Protein AF-0000000085149112 (afdb_homodimer)

Nearest PDB structures (foldseek):
  5h4g-assembly1_B  TM=7.688E-01  e=1.798E-03  Pyrococcus horikoshii OT3
  1y82-assembly2_D  TM=7.290E-01  e=7.313E-04  Pyrococcus furiosus
  5h4g-assembly1_A  TM=7.443E-01  e=1.147E-03  Pyrococcus horikoshii OT3
  6h8l-assembly1_A  TM=2.915E-01  e=1.912E-01  Bacillus subtilis subsp. subtilis str. 168
  6h8n-assembly1_A  TM=2.927E-01  e=2.395E-01  Bacillus subtilis subsp. subtilis str. 168

Structure (mmCIF, N/CA/C/O backbone):
data_AF-0000000085149112-model_v1
#
loop_
_entity.id
_entity.type
_entity.pdbx_description
1 polymer 'DUF3368 domain-containing protein'
#
loop_
_atom_site.group_PDB
_atom_site.id
_atom_site.type_symbol
_atom_site.label_atom_id
_atom_site.label_alt_id
_atom_site.label_comp_id
_atom_site.label_asym_id
_atom_site.label_entity_id
_atom_site.label_seq_id
_atom_site.pdbx_PDB_ins_code
_atom_site.Cartn_x
_atom_site.Cartn_y
_atom_site.Cartn_z
_atom_site.occupancy
_atom_site.B_iso_or_equiv
_atom_site.auth_seq_id
_atom_site.auth_comp_id
_atom_site.auth_asym_id
_atom_site.auth_atom_id
_atom_site.pdbx_PDB_model_num
ATOM 1 N N . MET A 1 1 ? 11.648 5.242 -11.43 1 81 1 MET A N 1
ATOM 2 C CA . MET A 1 1 ? 10.719 6.266 -10.953 1 81 1 MET A CA 1
ATOM 3 C C . MET A 1 1 ? 10.281 5.98 -9.523 1 81 1 MET A C 1
ATOM 5 O O . MET A 1 1 ? 10.18 4.824 -9.117 1 81 1 MET A O 1
ATOM 9 N N . GLN A 1 2 ? 10.141 7.137 -8.734 1 91.38 2 GLN A N 1
ATOM 10 C CA . GLN A 1 2 ? 9.852 6.98 -7.312 1 91.38 2 GLN A CA 1
ATOM 11 C C . GLN A 1 2 ? 8.352 6.848 -7.066 1 91.38 2 GLN A C 1
ATOM 13 O O . GLN A 1 2 ? 7.547 7.414 -7.805 1 91.38 2 GLN A O 1
ATOM 18 N N . GLN A 1 3 ? 8.062 6.047 -6.109 1 94.88 3 GLN A N 1
ATOM 19 C CA . GLN A 1 3 ? 6.672 5.891 -5.699 1 94.88 3 GLN A CA 1
ATOM 20 C C . GLN A 1 3 ? 6.113 7.191 -5.129 1 94.88 3 GLN A C 1
ATOM 22 O O . GLN A 1 3 ? 6.727 7.805 -4.25 1 94.88 3 GLN A O 1
ATOM 27 N N . LEU A 1 4 ? 5.004 7.668 -5.707 1 97.56 4 LEU A N 1
ATOM 28 C CA . LEU A 1 4 ? 4.312 8.859 -5.227 1 97.56 4 LEU A CA 1
ATOM 29 C C . LEU A 1 4 ? 3.361 8.508 -4.086 1 97.56 4 LEU A C 1
ATOM 31 O O . LEU A 1 4 ? 2.645 7.512 -4.156 1 97.56 4 LEU A O 1
ATOM 35 N N . LEU A 1 5 ? 3.402 9.312 -3.035 1 98.5 5 LEU A N 1
ATOM 36 C CA . LEU A 1 5 ? 2.494 9.211 -1.898 1 98.5 5 LEU A CA 1
ATOM 37 C C . LEU A 1 5 ? 1.741 10.516 -1.68 1 98.5 5 LEU A C 1
ATOM 39 O O . LEU A 1 5 ? 2.357 11.57 -1.503 1 98.5 5 LEU A O 1
ATOM 43 N N . ILE A 1 6 ? 0.444 10.445 -1.717 1 98.81 6 ILE A N 1
ATOM 44 C CA . ILE A 1 6 ? -0.358 11.617 -1.379 1 98.81 6 ILE A CA 1
ATOM 45 C C . ILE A 1 6 ? -0.602 11.656 0.128 1 98.81 6 ILE A C 1
ATOM 47 O O . ILE A 1 6 ? -1.124 10.703 0.705 1 98.81 6 ILE A O 1
ATOM 51 N N . SER A 1 7 ? -0.273 12.75 0.728 1 98.62 7 SER A N 1
ATOM 52 C CA . SER A 1 7 ? -0.318 12.836 2.184 1 98.62 7 SER A CA 1
ATOM 53 C C . SER A 1 7 ? -1.438 13.758 2.652 1 98.62 7 SER A C 1
ATOM 55 O O . SER A 1 7 ? -1.664 14.812 2.066 1 98.62 7 SER A O 1
ATOM 57 N N . ASP A 1 8 ? -2.139 13.312 3.717 1 97.81 8 ASP A N 1
ATOM 58 C CA . ASP A 1 8 ? -2.975 14.289 4.414 1 97.81 8 ASP A CA 1
ATOM 59 C C . ASP A 1 8 ? -2.141 15.164 5.34 1 97.81 8 ASP A C 1
ATOM 61 O O . ASP A 1 8 ? -0.926 14.984 5.453 1 97.81 8 ASP A O 1
ATOM 65 N N . ALA A 1 9 ? -2.752 16.141 5.957 1 97 9 ALA A N 1
ATOM 66 C CA . ALA A 1 9 ? -2.023 17.125 6.754 1 97 9 ALA A CA 1
ATOM 67 C C . ALA A 1 9 ? -1.45 16.484 8.016 1 97 9 ALA A C 1
ATOM 69 O O . ALA A 1 9 ? -0.325 16.797 8.422 1 97 9 ALA A O 1
ATOM 70 N N . ASN A 1 10 ? -2.17 15.609 8.664 1 96 10 ASN A N 1
ATOM 71 C CA . ASN A 1 10 ? -1.798 15.07 9.961 1 96 10 ASN A CA 1
ATOM 72 C C . ASN A 1 10 ? -0.481 14.305 9.898 1 96 10 ASN A C 1
ATOM 74 O O . ASN A 1 10 ? 0.302 14.32 10.844 1 96 10 ASN A O 1
ATOM 78 N N . ILE A 1 11 ? -0.272 13.617 8.781 1 98.25 11 ILE A N 1
ATOM 79 C CA . ILE A 1 11 ? 0.967 12.867 8.609 1 98.25 11 ILE A CA 1
ATOM 80 C C . ILE A 1 11 ? 2.158 13.82 8.664 1 98.25 11 ILE A C 1
ATOM 82 O O . ILE A 1 11 ? 3.152 13.539 9.336 1 98.25 11 ILE A O 1
ATOM 86 N N . LEU A 1 12 ? 2.057 14.906 7.922 1 98.44 12 LEU A N 1
ATOM 87 C CA . LEU A 1 12 ? 3.135 15.883 7.855 1 98.44 12 LEU A CA 1
ATOM 88 C C . LEU A 1 12 ? 3.361 16.531 9.219 1 98.44 12 LEU A C 1
ATOM 90 O O . LEU A 1 12 ? 4.504 16.75 9.617 1 98.44 12 LEU A O 1
ATOM 94 N N . ILE A 1 13 ? 2.316 16.797 9.93 1 98 13 ILE A N 1
ATOM 95 C CA . ILE A 1 13 ? 2.404 17.391 11.25 1 98 13 ILE A CA 1
ATOM 96 C C . ILE A 1 13 ? 3.021 16.391 12.234 1 98 13 ILE A C 1
ATOM 98 O O . ILE A 1 13 ? 3.859 16.766 13.055 1 98 13 ILE A O 1
ATOM 102 N N . ASP A 1 14 ? 2.607 15.141 12.141 1 98.44 14 ASP A N 1
ATOM 103 C CA . ASP A 1 14 ? 3.236 14.109 12.961 1 98.44 14 ASP A CA 1
ATOM 104 C C . ASP A 1 14 ? 4.75 14.102 12.766 1 98.44 14 ASP A C 1
ATOM 106 O O . ASP A 1 14 ? 5.508 14.086 13.734 1 98.44 14 ASP A O 1
ATOM 110 N N . MET A 1 15 ? 5.18 14.109 11.516 1 98.56 15 MET A N 1
ATOM 111 C CA . MET A 1 15 ? 6.602 14.039 11.188 1 98.56 15 MET A CA 1
ATOM 112 C C . MET A 1 15 ? 7.34 15.273 11.695 1 98.56 15 MET A C 1
ATOM 114 O O . MET A 1 15 ? 8.5 15.188 12.102 1 98.56 15 MET A O 1
ATOM 118 N N . GLU A 1 16 ? 6.621 16.375 11.625 1 98.31 16 GLU A N 1
ATOM 119 C CA . GLU A 1 16 ? 7.211 17.609 12.164 1 98.31 16 GLU A CA 1
ATOM 120 C C . GLU A 1 16 ? 7.375 17.516 13.68 1 98.31 16 GLU A C 1
ATOM 122 O O . GLU A 1 16 ? 8.445 17.812 14.211 1 98.31 16 GLU A O 1
ATOM 127 N N . GLU A 1 17 ? 6.359 17.125 14.367 1 98.19 17 GLU A N 1
ATOM 128 C CA . GLU A 1 17 ? 6.375 17.047 15.828 1 98.19 17 GLU A CA 1
ATOM 129 C C . GLU A 1 17 ? 7.398 16.016 16.312 1 98.19 17 GLU A C 1
ATOM 131 O O . GLU A 1 17 ? 7.973 16.172 17.391 1 98.19 17 GLU A O 1
ATOM 136 N N . GLY A 1 18 ? 7.652 15.062 15.508 1 98.31 18 GLY A N 1
ATOM 137 C CA . GLY A 1 18 ? 8.641 14.055 15.852 1 98.31 18 GLY A CA 1
ATOM 138 C C . GLY A 1 18 ? 10.055 14.438 15.445 1 98.31 18 GLY A C 1
ATOM 139 O O . GLY A 1 18 ? 11.008 13.727 15.758 1 98.31 18 GLY A O 1
ATOM 140 N N . GLY A 1 19 ? 10.141 15.469 14.742 1 98.31 19 GLY A N 1
ATOM 141 C CA . GLY A 1 19 ? 11.445 15.914 14.281 1 98.31 19 GLY A CA 1
ATOM 142 C C . GLY A 1 19 ? 11.984 15.078 13.125 1 98.31 19 GLY A C 1
ATOM 143 O O . GLY A 1 19 ? 13.188 14.875 13.016 1 98.31 19 GLY A O 1
ATOM 144 N N . LEU A 1 20 ? 11.125 14.602 12.281 1 98.62 20 LEU A N 1
ATOM 145 C CA . LEU A 1 20 ? 11.547 13.609 11.297 1 98.62 20 LEU A CA 1
ATOM 146 C C . LEU A 1 20 ? 11.344 14.141 9.883 1 98.62 20 LEU A C 1
ATOM 148 O O . LEU A 1 20 ? 11.57 13.422 8.906 1 98.62 20 LEU A O 1
ATOM 152 N N . LEU A 1 21 ? 10.992 15.391 9.656 1 98.44 21 LEU A N 1
ATOM 153 C CA . LEU A 1 21 ? 10.617 15.906 8.344 1 98.44 21 LEU A CA 1
ATOM 154 C C . LEU A 1 21 ? 11.789 15.82 7.367 1 98.44 21 LEU A C 1
ATOM 156 O O . LEU A 1 21 ? 11.633 15.336 6.242 1 98.44 21 LEU A O 1
ATOM 160 N N . GLU A 1 22 ? 12.922 16.25 7.758 1 98.38 22 GLU A N 1
ATOM 161 C CA . GLU A 1 22 ? 14.078 16.25 6.871 1 98.38 22 GLU A CA 1
ATOM 162 C C . GLU A 1 22 ? 14.414 14.82 6.418 1 98.38 22 GLU A C 1
ATOM 164 O O . GLU A 1 22 ? 14.648 14.586 5.23 1 98.38 22 GLU A O 1
ATOM 169 N N . ALA A 1 23 ? 14.43 13.953 7.391 1 98.62 23 ALA A N 1
ATOM 170 C CA . ALA A 1 23 ? 14.695 12.555 7.074 1 98.62 23 ALA A CA 1
ATOM 171 C C . ALA A 1 23 ? 13.633 12 6.133 1 98.62 23 ALA A C 1
ATOM 173 O O . ALA A 1 23 ? 13.945 11.234 5.215 1 98.62 23 ALA A O 1
ATOM 174 N N . MET A 1 24 ? 12.391 12.336 6.371 1 98.62 24 MET A N 1
ATOM 175 C CA . MET A 1 24 ? 11.273 11.875 5.551 1 98.62 24 MET A CA 1
ATOM 176 C C . MET A 1 24 ? 11.492 12.227 4.086 1 98.62 24 MET A C 1
ATOM 178 O O . MET A 1 24 ? 11.336 11.375 3.207 1 98.62 24 MET A O 1
ATOM 182 N N . PHE A 1 25 ? 11.961 13.398 3.771 1 98.5 25 PHE A N 1
ATOM 183 C CA . PHE A 1 25 ? 12.062 13.883 2.398 1 98.5 25 PHE A CA 1
ATOM 184 C C . PHE A 1 25 ? 13.336 13.359 1.739 1 98.5 25 PHE A C 1
ATOM 186 O O . PHE A 1 25 ? 13.562 13.586 0.548 1 98.5 25 PHE A O 1
ATOM 193 N N . GLN A 1 26 ? 14.094 12.586 2.486 1 98.06 26 GLN A N 1
ATOM 194 C CA . GLN A 1 26 ? 15.25 11.891 1.92 1 98.06 26 GLN A CA 1
ATOM 195 C C . GLN A 1 26 ? 14.883 10.469 1.497 1 98.06 26 GLN A C 1
ATOM 197 O O . GLN A 1 26 ? 15.664 9.797 0.827 1 98.06 26 GLN A O 1
ATOM 202 N N . LEU A 1 27 ? 13.766 10.047 1.88 1 98.19 27 LEU A N 1
ATOM 203 C CA . LEU A 1 27 ? 13.297 8.727 1.458 1 98.19 27 LEU A CA 1
ATOM 204 C C . LEU A 1 27 ? 13.094 8.68 -0.052 1 98.19 27 LEU A C 1
ATOM 206 O O . LEU A 1 27 ? 12.773 9.703 -0.67 1 98.19 27 LEU A O 1
ATOM 210 N N . PRO A 1 28 ? 13.258 7.48 -0.656 1 97.44 28 PRO A N 1
ATOM 211 C CA . PRO A 1 28 ? 13.047 7.336 -2.098 1 97.44 28 PRO A CA 1
ATOM 212 C C . PRO A 1 28 ? 11.57 7.246 -2.471 1 97.44 28 PRO A C 1
ATOM 214 O O . PRO A 1 28 ? 11.156 6.305 -3.154 1 97.44 28 PRO A O 1
ATOM 217 N N . TYR A 1 29 ? 10.766 8.203 -1.983 1 98 29 TYR A N 1
ATOM 218 C CA . TYR A 1 29 ? 9.375 8.469 -2.33 1 98 29 TYR A CA 1
ATOM 219 C C . TYR A 1 29 ? 9.18 9.914 -2.76 1 98 29 TYR A C 1
ATOM 221 O O . TYR A 1 29 ? 9.961 10.789 -2.373 1 98 29 TYR A O 1
ATOM 229 N N . ASP A 1 30 ? 8.211 10.117 -3.568 1 97.75 30 ASP A N 1
ATOM 230 C CA . ASP A 1 30 ? 7.715 11.469 -3.814 1 97.75 30 ASP A CA 1
ATOM 231 C C . ASP A 1 30 ? 6.492 11.773 -2.949 1 97.75 30 ASP A C 1
ATOM 233 O O . ASP A 1 30 ? 5.535 11 -2.926 1 97.75 30 ASP A O 1
ATOM 237 N N . PHE A 1 31 ? 6.602 12.852 -2.256 1 98.69 31 PHE A N 1
ATOM 238 C CA . PHE A 1 31 ? 5.496 13.242 -1.388 1 98.69 31 PHE A CA 1
ATOM 239 C C . PHE A 1 31 ? 4.742 14.43 -1.972 1 98.69 31 PHE A C 1
ATOM 241 O O . PHE A 1 31 ? 5.355 15.414 -2.389 1 98.69 31 PHE A O 1
ATOM 248 N N . ALA A 1 32 ? 3.422 14.312 -1.965 1 98.88 32 ALA A N 1
ATOM 249 C CA . ALA A 1 32 ? 2.594 15.414 -2.441 1 98.88 32 ALA A CA 1
ATOM 250 C C . ALA A 1 32 ? 1.312 15.531 -1.623 1 98.88 32 ALA A C 1
ATOM 252 O O . ALA A 1 32 ? 0.932 14.594 -0.916 1 98.88 32 ALA A O 1
ATOM 253 N N . THR A 1 33 ? 0.716 16.672 -1.631 1 98.81 33 THR A N 1
ATOM 254 C CA . THR A 1 33 ? -0.594 16.938 -1.043 1 98.81 33 THR A CA 1
ATOM 255 C C . THR A 1 33 ? -1.421 17.844 -1.946 1 98.81 33 THR A C 1
ATOM 257 O O . THR A 1 33 ? -0.873 18.547 -2.793 1 98.81 33 THR A O 1
ATOM 260 N N . PRO A 1 34 ? -2.754 17.734 -1.84 1 98.62 34 PRO A N 1
ATOM 261 C CA . PRO A 1 34 ? -3.553 18.703 -2.598 1 98.62 34 PRO A CA 1
ATOM 262 C C . PRO A 1 34 ? -3.178 20.156 -2.287 1 98.62 34 PRO A C 1
ATOM 264 O O . PRO A 1 34 ? -3.006 20.516 -1.119 1 98.62 34 PRO A O 1
ATOM 267 N N . ASP A 1 35 ? -3.07 20.969 -3.373 1 98.31 35 ASP A N 1
ATOM 268 C CA . ASP A 1 35 ? -2.719 22.359 -3.176 1 98.31 35 ASP A CA 1
ATOM 269 C C . ASP A 1 35 ? -3.727 23.062 -2.264 1 98.31 35 ASP A C 1
ATOM 271 O O . ASP A 1 35 ? -3.344 23.828 -1.379 1 98.31 35 ASP A O 1
ATOM 275 N N . ILE A 1 36 ? -4.984 22.766 -2.363 1 97.06 36 ILE A N 1
ATOM 276 C CA . ILE A 1 36 ? -6.051 23.375 -1.574 1 97.06 36 ILE A CA 1
ATOM 277 C C . ILE A 1 36 ? -5.879 23.016 -0.102 1 97.06 36 ILE A C 1
ATOM 279 O O . ILE A 1 36 ? -6.039 23.859 0.779 1 97.06 36 ILE A O 1
ATOM 283 N N . LEU A 1 37 ? -5.605 21.781 0.155 1 97.62 37 LEU A N 1
ATOM 284 C CA . LEU A 1 37 ? -5.359 21.328 1.522 1 97.62 37 LEU A CA 1
ATOM 285 C C . LEU A 1 37 ? -4.172 22.078 2.129 1 97.62 37 LEU A C 1
ATOM 287 O O . LEU A 1 37 ? -4.227 22.516 3.283 1 97.62 37 LEU A O 1
ATOM 291 N N . PHE A 1 38 ? -3.113 22.234 1.361 1 98.5 38 PHE A N 1
ATOM 292 C CA . PHE A 1 38 ? -1.915 22.922 1.835 1 98.5 38 PHE A CA 1
ATOM 293 C C . PHE A 1 38 ? -2.232 24.359 2.234 1 98.5 38 PHE A C 1
ATOM 295 O O . PHE A 1 38 ? -1.867 24.797 3.326 1 98.5 38 PHE A O 1
ATOM 302 N N . VAL A 1 39 ? -2.902 25.062 1.373 1 98 39 VAL A N 1
ATOM 303 C CA . VAL A 1 39 ? -3.221 26.469 1.601 1 98 39 VAL A CA 1
ATOM 304 C C . VAL A 1 39 ? -4.09 26.609 2.85 1 98 39 VAL A C 1
ATOM 306 O O . VAL A 1 39 ? -3.846 27.484 3.688 1 98 39 VAL A O 1
ATOM 309 N N . GLU A 1 40 ? -4.98 25.719 3.053 1 97.38 40 GLU A N 1
ATOM 310 C CA . GLU A 1 40 ? -5.973 25.844 4.113 1 97.38 40 GLU A CA 1
ATOM 311 C C . GLU A 1 40 ? -5.41 25.391 5.453 1 97.38 40 GLU A C 1
ATOM 313 O O . GLU A 1 40 ? -5.75 25.938 6.5 1 97.38 40 GLU A O 1
ATOM 318 N N . GLU A 1 41 ? -4.504 24.406 5.418 1 96.94 41 GLU A N 1
ATOM 319 C CA . GLU A 1 41 ? -4.203 23.734 6.684 1 96.94 41 GLU A CA 1
ATOM 320 C C . GLU A 1 41 ? -2.721 23.844 7.023 1 96.94 41 GLU A C 1
ATOM 322 O O . GLU A 1 41 ? -2.336 23.734 8.188 1 96.94 41 GLU A O 1
ATOM 327 N N . LEU A 1 42 ? -1.918 24.094 6.02 1 97.69 42 LEU A N 1
ATOM 328 C CA . LEU A 1 42 ? -0.502 23.875 6.309 1 97.69 42 LEU A CA 1
ATOM 329 C C . LEU A 1 42 ? 0.298 25.156 6.039 1 97.69 42 LEU A C 1
ATOM 331 O O . LEU A 1 42 ? 1.296 25.422 6.711 1 97.69 42 LEU A O 1
ATOM 335 N N . GLU A 1 43 ? -0.117 25.938 5.168 1 97.5 43 GLU A N 1
ATOM 336 C CA . GLU A 1 43 ? 0.681 27.031 4.637 1 97.5 43 GLU A CA 1
ATOM 337 C C . GLU A 1 43 ? 1.066 28.016 5.742 1 97.5 43 GLU A C 1
ATOM 339 O O . GLU A 1 43 ? 2.207 28.484 5.797 1 97.5 43 GLU A O 1
ATOM 344 N N . GLU A 1 44 ? 0.224 28.359 6.594 1 97.25 44 GLU A N 1
ATOM 345 C CA . GLU A 1 44 ? 0.449 29.375 7.621 1 97.25 44 GLU A CA 1
ATOM 346 C C . GLU A 1 44 ? 1.516 28.922 8.617 1 97.25 44 GLU A C 1
ATOM 348 O O . GLU A 1 44 ? 2.447 29.672 8.914 1 97.25 44 GLU A O 1
ATOM 353 N N . ASP A 1 45 ? 1.465 27.719 9.07 1 96.44 45 ASP A N 1
ATOM 354 C CA . ASP A 1 45 ? 2.295 27.266 10.18 1 96.44 45 ASP A CA 1
ATOM 355 C C . ASP A 1 45 ? 3.486 26.453 9.672 1 96.44 45 ASP A C 1
ATOM 357 O O . ASP A 1 45 ? 4.5 26.328 10.359 1 96.44 45 ASP A O 1
ATOM 361 N N . HIS A 1 46 ? 3.32 25.953 8.453 1 96.88 46 HIS A N 1
ATOM 362 C CA . HIS A 1 46 ? 4.344 25.031 7.973 1 96.88 46 HIS A CA 1
ATOM 363 C C . HIS A 1 46 ? 4.734 25.344 6.531 1 96.88 46 HIS A C 1
ATOM 365 O O . HIS A 1 46 ? 4.758 24.453 5.684 1 96.88 46 HIS A O 1
ATOM 371 N N . PRO A 1 47 ? 5.074 26.562 6.145 1 96.19 47 PRO A N 1
ATOM 372 C CA . PRO A 1 47 ? 5.426 26.891 4.762 1 96.19 47 PRO A CA 1
ATOM 373 C C . PRO A 1 47 ? 6.719 26.234 4.305 1 96.19 47 PRO A C 1
ATOM 375 O O . PRO A 1 47 ? 6.918 26.016 3.104 1 96.19 47 PRO A O 1
ATOM 378 N N . HIS A 1 48 ? 7.547 25.844 5.184 1 97.44 48 HIS A N 1
ATOM 379 C CA . HIS A 1 48 ? 8.867 25.297 4.902 1 97.44 48 HIS A CA 1
ATOM 380 C C . HIS A 1 48 ? 8.773 23.906 4.289 1 97.44 48 HIS A C 1
ATOM 382 O O . HIS A 1 48 ? 9.758 23.391 3.766 1 97.44 48 HIS A O 1
ATOM 388 N N . LEU A 1 49 ? 7.59 23.281 4.359 1 98.19 49 LEU A N 1
ATOM 389 C CA . LEU A 1 49 ? 7.398 21.953 3.779 1 98.19 49 LEU A CA 1
ATOM 390 C C . LEU A 1 49 ? 7.723 21.969 2.291 1 98.19 49 LEU A C 1
ATOM 392 O O . LEU A 1 49 ? 8.25 20.984 1.762 1 98.19 49 LEU A O 1
ATOM 396 N N . LEU A 1 50 ? 7.441 23.016 1.624 1 98.19 50 LEU A N 1
ATOM 397 C CA . LEU A 1 50 ? 7.711 23.141 0.195 1 98.19 50 LEU A CA 1
ATOM 398 C C . LEU A 1 50 ? 9.211 23.141 -0.075 1 98.19 50 LEU A C 1
ATOM 400 O O . LEU A 1 50 ? 9.672 22.516 -1.03 1 98.19 50 LEU A O 1
ATOM 404 N N . ASP A 1 51 ? 9.938 23.781 0.826 1 98.06 51 ASP A N 1
ATOM 405 C CA . ASP A 1 51 ? 11.383 23.859 0.691 1 98.06 51 ASP A CA 1
ATOM 406 C C . ASP A 1 51 ? 12.031 22.5 0.917 1 98.06 51 ASP A C 1
ATOM 408 O O . ASP A 1 51 ? 13.109 22.219 0.393 1 98.06 51 ASP A O 1
ATOM 412 N N . LEU A 1 52 ? 11.336 21.688 1.649 1 97.81 52 LEU A N 1
ATOM 413 C CA . LEU A 1 52 ? 11.875 20.375 1.989 1 97.81 52 LEU A CA 1
ATOM 414 C C . LEU A 1 52 ? 11.609 19.375 0.872 1 97.81 52 LEU A C 1
ATOM 416 O O . LEU A 1 52 ? 12.25 18.312 0.815 1 97.81 52 LEU A O 1
ATOM 420 N N . GLY A 1 53 ? 10.57 19.672 0.03 1 97.69 53 GLY A N 1
ATOM 421 C CA . GLY A 1 53 ? 10.367 18.766 -1.093 1 97.69 53 GLY A CA 1
ATOM 422 C C . GLY A 1 53 ? 8.914 18.359 -1.266 1 97.69 53 GLY A C 1
ATOM 423 O O . GLY A 1 53 ? 8.594 17.547 -2.141 1 97.69 53 GLY A O 1
ATOM 424 N N . LEU A 1 54 ? 8.055 18.906 -0.445 1 98.69 54 LEU A N 1
ATOM 425 C CA . LEU A 1 54 ? 6.641 18.609 -0.612 1 98.69 54 LEU A CA 1
ATOM 426 C C . LEU A 1 54 ? 6.105 19.203 -1.907 1 98.69 54 LEU A C 1
ATOM 428 O O . LEU A 1 54 ? 6.246 20.406 -2.146 1 98.69 54 LEU A O 1
ATOM 432 N N . ALA A 1 55 ? 5.527 18.359 -2.727 1 98.75 55 ALA A N 1
ATOM 433 C CA . ALA A 1 55 ? 4.922 18.844 -3.963 1 98.75 55 ALA A CA 1
ATOM 434 C C . ALA A 1 55 ? 3.439 19.156 -3.762 1 98.75 55 ALA A C 1
ATOM 436 O O . ALA A 1 55 ? 2.756 18.469 -2.994 1 98.75 55 ALA A O 1
ATOM 437 N N . LEU A 1 56 ? 3.025 20.156 -4.441 1 98.69 56 LEU A N 1
ATOM 438 C CA . LEU A 1 56 ? 1.603 20.469 -4.496 1 98.69 56 LEU A CA 1
ATOM 439 C C . LEU A 1 56 ? 0.989 20 -5.809 1 98.69 56 LEU A C 1
ATOM 441 O O . LEU A 1 56 ? 1.546 20.25 -6.883 1 98.69 56 LEU A O 1
ATOM 445 N N . LYS A 1 57 ? -0.145 19.281 -5.66 1 98.62 57 LYS A N 1
ATOM 446 C CA . LYS A 1 57 ? -0.836 18.812 -6.859 1 98.62 57 LYS A CA 1
ATOM 447 C C . LYS A 1 57 ? -2.277 19.312 -6.895 1 98.62 57 LYS A C 1
ATOM 449 O O . LYS A 1 57 ? -2.932 19.406 -5.852 1 98.62 57 LYS A O 1
ATOM 454 N N . GLU A 1 58 ? -2.713 19.547 -8.102 1 98.06 58 GLU A N 1
ATOM 455 C CA . GLU A 1 58 ? -4.09 20 -8.289 1 98.06 58 GLU A CA 1
ATOM 456 C C . GLU A 1 58 ? -5.035 18.812 -8.469 1 98.06 58 GLU A C 1
ATOM 458 O O . GLU A 1 58 ? -4.691 17.828 -9.125 1 98.06 58 GLU A O 1
ATOM 463 N N . VAL A 1 59 ? -6.16 18.984 -7.883 1 97.62 59 VAL A N 1
ATOM 464 C CA . VAL A 1 59 ? -7.25 18.047 -8.141 1 97.62 59 VAL A CA 1
ATOM 465 C C . VAL A 1 59 ? -7.973 18.438 -9.422 1 97.62 59 VAL A C 1
ATOM 467 O O . VAL A 1 59 ? -8.422 19.578 -9.578 1 97.62 59 VAL A O 1
ATOM 470 N N . SER A 1 60 ? -8.031 17.531 -10.367 1 97.88 60 SER A N 1
ATOM 471 C CA . SER A 1 60 ? -8.688 17.812 -11.641 1 97.88 60 SER A CA 1
ATOM 472 C C . SER A 1 60 ? -10.172 18.078 -11.445 1 97.88 60 SER A C 1
ATOM 474 O O . SER A 1 60 ? -10.719 17.812 -10.375 1 97.88 60 SER A O 1
ATOM 476 N N . ALA A 1 61 ? -10.805 18.547 -12.492 1 96.81 61 ALA A N 1
ATOM 477 C CA . ALA A 1 61 ? -12.242 18.812 -12.438 1 96.81 61 ALA A CA 1
ATOM 478 C C . ALA A 1 61 ? -13.023 17.516 -12.188 1 96.81 61 ALA A C 1
ATOM 480 O O . ALA A 1 61 ? -13.961 17.5 -11.383 1 96.81 61 ALA A O 1
ATOM 481 N N . GLU A 1 62 ? -12.633 16.516 -12.836 1 97.12 62 GLU A N 1
ATOM 482 C CA . GLU A 1 62 ? -13.281 15.227 -12.656 1 97.12 62 GLU A CA 1
ATOM 483 C C . GLU A 1 62 ? -13.102 14.719 -11.227 1 97.12 62 GLU A C 1
ATOM 485 O O . GLU A 1 62 ? -14.055 14.242 -10.609 1 97.12 62 GLU A O 1
ATOM 490 N N . SER A 1 63 ? -11.938 14.859 -10.719 1 97.25 63 SER A N 1
ATOM 491 C CA . SER A 1 63 ? -11.656 14.398 -9.367 1 97.25 63 SER A CA 1
ATOM 492 C C . SER A 1 63 ? -12.32 15.297 -8.328 1 97.25 63 SER A C 1
ATOM 494 O O . SER A 1 63 ? -12.672 14.836 -7.234 1 97.25 63 SER A O 1
ATOM 496 N N . MET A 1 64 ? -12.461 16.547 -8.656 1 96.94 64 MET A N 1
ATOM 497 C CA . MET A 1 64 ? -13.18 17.438 -7.762 1 96.94 64 MET A CA 1
ATOM 498 C C . MET A 1 64 ? -14.633 17 -7.59 1 96.94 64 MET A C 1
ATOM 500 O O . MET A 1 64 ? -15.156 17 -6.477 1 96.94 64 MET A O 1
ATOM 504 N N . MET A 1 65 ? -15.25 16.609 -8.641 1 97.44 65 MET A N 1
ATOM 505 C CA . MET A 1 65 ? -16.609 16.094 -8.57 1 97.44 65 MET A CA 1
ATOM 506 C C . MET A 1 65 ? -16.672 14.812 -7.746 1 97.44 65 MET A C 1
ATOM 508 O O . MET A 1 65 ? -17.562 14.633 -6.93 1 97.44 65 MET A O 1
ATOM 512 N N . TYR A 1 66 ? -15.75 14 -7.984 1 97.75 66 TYR A N 1
ATOM 513 C CA . TYR A 1 66 ? -15.625 12.773 -7.211 1 97.75 66 TYR A CA 1
ATOM 514 C C . TYR A 1 66 ? -15.43 13.07 -5.73 1 97.75 66 TYR A C 1
ATOM 516 O O . TYR A 1 66 ? -16.078 12.469 -4.875 1 97.75 66 TYR A O 1
ATOM 524 N N . ALA A 1 67 ? -14.586 14.039 -5.363 1 97.31 67 ALA A N 1
ATOM 525 C CA . ALA A 1 67 ? -14.352 14.445 -3.979 1 97.31 67 ALA A CA 1
ATOM 526 C C . ALA A 1 67 ? -15.641 14.945 -3.328 1 97.31 67 ALA A C 1
ATOM 528 O O . ALA A 1 67 ? -15.906 14.656 -2.16 1 97.31 67 ALA A O 1
ATOM 529 N N . MET A 1 68 ? -16.312 15.656 -4.078 1 96.81 68 MET A N 1
ATOM 530 C CA . MET A 1 68 ? -17.578 16.188 -3.549 1 96.81 68 MET A CA 1
ATOM 531 C C . MET A 1 68 ? -18.547 15.055 -3.25 1 96.81 68 MET A C 1
ATOM 533 O O . MET A 1 68 ? -19.266 15.094 -2.248 1 96.81 68 MET A O 1
ATOM 537 N N . GLN A 1 69 ? -18.594 14.086 -4.102 1 97.81 69 GLN A N 1
ATOM 538 C CA . GLN A 1 69 ? -19.422 12.906 -3.842 1 97.81 69 GLN A CA 1
ATOM 539 C C . GLN A 1 69 ? -18.953 12.18 -2.58 1 97.81 69 GLN A C 1
ATOM 541 O O . GLN A 1 69 ? -19.781 11.742 -1.775 1 97.81 69 GLN A O 1
ATOM 546 N N . LEU A 1 70 ? -17.703 12.062 -2.426 1 97.88 70 LEU A N 1
ATOM 547 C CA . LEU A 1 70 ? -17.125 11.406 -1.252 1 97.88 70 LEU A CA 1
ATOM 548 C C . LEU A 1 70 ? -17.578 12.102 0.028 1 97.88 70 LEU A C 1
ATOM 550 O O . LEU A 1 70 ? -17.875 11.445 1.027 1 97.88 70 LEU A O 1
ATOM 554 N N . THR A 1 71 ? -17.547 13.43 -0 1 96.88 71 THR A N 1
ATOM 555 C CA . THR A 1 71 ? -17.922 14.203 1.182 1 96.88 71 THR A CA 1
ATOM 556 C C . THR A 1 71 ? -19.359 13.883 1.605 1 96.88 71 THR A C 1
ATOM 558 O O . THR A 1 71 ? -19.672 13.914 2.795 1 96.88 71 THR A O 1
ATOM 561 N N . GLY A 1 72 ? -20.203 13.625 0.618 1 96.75 72 GLY A N 1
ATOM 562 C CA . GLY A 1 72 ? -21.578 13.242 0.913 1 96.75 72 GLY A CA 1
ATOM 563 C C . GLY A 1 72 ? -21.688 11.82 1.428 1 96.75 72 GLY A C 1
ATOM 564 O O . GLY A 1 72 ? -22.578 11.516 2.227 1 96.75 72 GLY A O 1
ATOM 565 N N . THR A 1 73 ? -20.906 10.977 1.051 1 97.12 73 THR A N 1
ATOM 566 C CA . THR A 1 73 ? -20.953 9.555 1.367 1 97.12 73 THR A CA 1
ATOM 567 C C . THR A 1 73 ? -20.281 9.273 2.713 1 97.12 73 THR A C 1
ATOM 569 O O . THR A 1 73 ? -20.797 8.5 3.52 1 97.12 73 THR A O 1
ATOM 572 N N . TYR A 1 74 ? -19.172 9.898 2.859 1 97.06 74 TYR A N 1
ATOM 573 C CA . TYR A 1 74 ? -18.391 9.672 4.07 1 97.06 74 TYR A CA 1
ATOM 574 C C . TYR A 1 74 ? -18.406 10.898 4.973 1 97.06 74 TYR A C 1
ATOM 576 O O . TYR A 1 74 ? -17.469 11.695 4.965 1 97.06 74 TYR A O 1
ATOM 584 N N . THR A 1 75 ? -19.266 10.984 5.859 1 96.31 75 THR A N 1
ATOM 585 C CA . THR A 1 75 ? -19.562 12.195 6.621 1 96.31 75 THR A CA 1
ATOM 586 C C . THR A 1 75 ? -18.578 12.359 7.777 1 96.31 75 THR A C 1
ATOM 588 O O . THR A 1 75 ? -18.469 13.445 8.352 1 96.31 75 THR A O 1
ATOM 591 N N . GLN A 1 76 ? -17.922 11.289 8.109 1 96.38 76 GLN A N 1
ATOM 592 C CA . GLN A 1 76 ? -16.969 11.367 9.211 1 96.38 76 GLN A CA 1
ATOM 593 C C . GLN A 1 76 ? -15.602 11.836 8.734 1 96.38 76 GLN A C 1
ATOM 595 O O . GLN A 1 76 ? -14.719 12.141 9.547 1 96.38 76 GLN A O 1
ATOM 600 N N . ALA A 1 77 ? -15.398 11.906 7.402 1 95.31 77 ALA A N 1
ATOM 601 C CA . ALA A 1 77 ? -14.172 12.438 6.812 1 95.31 77 ALA A CA 1
ATOM 602 C C . ALA A 1 77 ? -14.336 13.906 6.43 1 95.31 77 ALA A C 1
ATOM 604 O O . ALA A 1 77 ? -15.383 14.305 5.906 1 95.31 77 ALA A O 1
ATOM 605 N N . SER A 1 78 ? -13.352 14.695 6.766 1 95.62 78 SER A N 1
ATOM 606 C CA . SER A 1 78 ? -13.43 16.109 6.422 1 95.62 78 SER A CA 1
ATOM 607 C C . SER A 1 78 ? -13.359 16.312 4.91 1 95.62 78 SER A C 1
ATOM 609 O O . SER A 1 78 ? -12.961 15.406 4.176 1 95.62 78 SER A O 1
ATOM 611 N N . ARG A 1 79 ? -13.711 17.484 4.531 1 96.19 79 ARG A N 1
ATOM 612 C CA . ARG A 1 79 ? -13.641 17.859 3.121 1 96.19 79 ARG A CA 1
ATOM 613 C C . ARG A 1 79 ? -12.219 17.703 2.592 1 96.19 79 ARG A C 1
ATOM 615 O O . ARG A 1 79 ? -12 17.172 1.505 1 96.19 79 ARG A O 1
ATOM 622 N N . ASN A 1 80 ? -11.227 18.188 3.318 1 97.25 80 ASN A N 1
ATOM 623 C CA . ASN A 1 80 ? -9.836 18.094 2.895 1 97.25 80 ASN A CA 1
ATOM 624 C C . ASN A 1 80 ? -9.359 16.656 2.844 1 97.25 80 ASN A C 1
ATOM 626 O O . ASN A 1 80 ? -8.539 16.297 1.996 1 97.25 80 ASN A O 1
ATOM 630 N N . ASP A 1 81 ? -9.883 15.836 3.756 1 97.62 81 ASP A N 1
ATOM 631 C CA . ASP A 1 81 ? -9.617 14.398 3.691 1 97.62 81 ASP A CA 1
ATOM 632 C C . ASP A 1 81 ? -10.086 13.812 2.359 1 97.62 81 ASP A C 1
ATOM 634 O O . ASP A 1 81 ? -9.352 13.055 1.721 1 97.62 81 ASP A O 1
ATOM 638 N N . CYS A 1 82 ? -11.242 14.219 1.947 1 98 82 CYS A N 1
ATOM 639 C CA . CYS A 1 82 ? -11.812 13.703 0.71 1 98 82 CYS A CA 1
ATOM 640 C C . CYS A 1 82 ? -11.031 14.188 -0.501 1 98 82 CYS A C 1
ATOM 642 O O . CYS A 1 82 ? -10.906 13.469 -1.494 1 98 82 CYS A O 1
ATOM 644 N N . PHE A 1 83 ? -10.453 15.383 -0.428 1 98 83 PHE A N 1
ATOM 645 C CA . PHE A 1 83 ? -9.594 15.883 -1.497 1 98 83 PHE A CA 1
ATOM 646 C C . PHE A 1 83 ? -8.328 15.039 -1.615 1 98 83 PHE A C 1
ATOM 648 O O . PHE A 1 83 ? -7.906 14.703 -2.723 1 98 83 PHE A O 1
ATOM 655 N N . ALA A 1 84 ? -7.777 14.727 -0.482 1 98.56 84 ALA A N 1
ATOM 656 C CA . ALA A 1 84 ? -6.578 13.891 -0.481 1 98.56 84 ALA A CA 1
ATOM 657 C C . ALA A 1 84 ? -6.863 12.516 -1.074 1 98.56 84 ALA A C 1
ATOM 659 O O . ALA A 1 84 ? -6.082 12.008 -1.883 1 98.56 84 ALA A O 1
ATOM 660 N N . LEU A 1 85 ? -7.969 11.922 -0.663 1 98.5 85 LEU A N 1
ATOM 661 C CA . LEU A 1 85 ? -8.359 10.617 -1.185 1 98.5 85 LEU A CA 1
ATOM 662 C C . LEU A 1 85 ? -8.594 10.68 -2.691 1 98.5 85 LEU A C 1
ATOM 664 O O . LEU A 1 85 ? -8.117 9.82 -3.434 1 98.5 85 LEU A O 1
ATOM 668 N N . ALA A 1 86 ? -9.289 11.703 -3.15 1 98.5 86 ALA A N 1
ATOM 669 C CA . ALA A 1 86 ? -9.578 11.867 -4.574 1 98.5 86 ALA A CA 1
ATOM 670 C C . ALA A 1 86 ? -8.289 12.031 -5.379 1 98.5 86 ALA A C 1
ATOM 672 O O . ALA A 1 86 ? -8.164 11.477 -6.473 1 98.5 86 ALA A O 1
ATOM 673 N N . LEU A 1 87 ? -7.367 12.789 -4.832 1 98.62 87 LEU A N 1
ATOM 674 C CA . LEU A 1 87 ? -6.094 12.992 -5.512 1 98.62 87 LEU A CA 1
ATOM 675 C C . LEU A 1 87 ? -5.293 11.695 -5.574 1 98.62 87 LEU A C 1
ATOM 677 O O . LEU A 1 87 ? -4.645 11.414 -6.582 1 98.62 87 LEU A O 1
ATOM 681 N N . ALA A 1 88 ? -5.301 10.938 -4.492 1 98.44 88 ALA A N 1
ATOM 682 C CA . ALA A 1 88 ? -4.629 9.641 -4.496 1 98.44 88 ALA A CA 1
ATOM 683 C C . ALA A 1 88 ? -5.195 8.727 -5.578 1 98.44 88 ALA A C 1
ATOM 685 O O . ALA A 1 88 ? -4.445 8.062 -6.289 1 98.44 88 ALA A O 1
ATOM 686 N N . LYS A 1 89 ? -6.5 8.734 -5.676 1 98.06 89 LYS A N 1
ATOM 687 C CA . LYS A 1 89 ? -7.16 7.949 -6.719 1 98.06 89 LYS A CA 1
ATOM 688 C C . LYS A 1 89 ? -6.785 8.453 -8.109 1 98.06 89 LYS A C 1
ATOM 690 O O . LYS A 1 89 ? -6.508 7.664 -9.008 1 98.06 89 LYS A O 1
ATOM 695 N N . GLN A 1 90 ? -6.75 9.781 -8.273 1 97.81 90 GLN A N 1
ATOM 696 C CA . GLN A 1 90 ? -6.383 10.422 -9.531 1 97.81 90 GLN A CA 1
ATOM 697 C C . GLN A 1 90 ? -4.984 10 -9.969 1 97.81 90 GLN A C 1
ATOM 699 O O . GLN A 1 90 ? -4.762 9.703 -11.148 1 97.81 90 GLN A O 1
ATOM 704 N N . GLU A 1 91 ? -4.113 9.938 -9.008 1 97.31 91 GLU A N 1
ATOM 705 C CA . G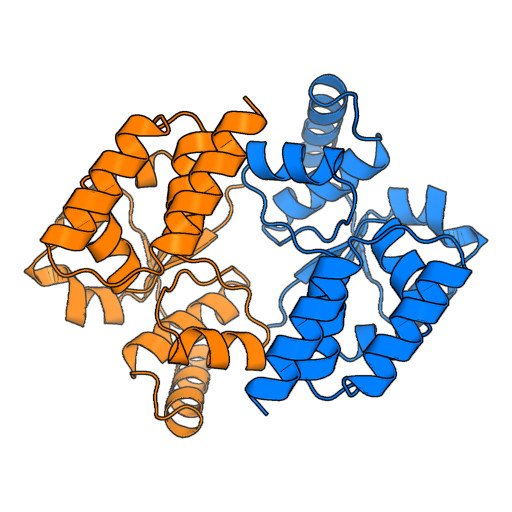LU A 1 91 ? -2.711 9.656 -9.297 1 97.31 91 GLU A CA 1
ATOM 706 C C . GLU A 1 91 ? -2.422 8.156 -9.203 1 97.31 91 GLU A C 1
ATOM 708 O O . GLU A 1 91 ? -1.292 7.727 -9.43 1 97.31 91 GLU A O 1
ATOM 713 N N . GLN A 1 92 ? -3.395 7.324 -8.859 1 96.5 92 GLN A N 1
ATOM 714 C CA . GLN A 1 92 ? -3.264 5.879 -8.7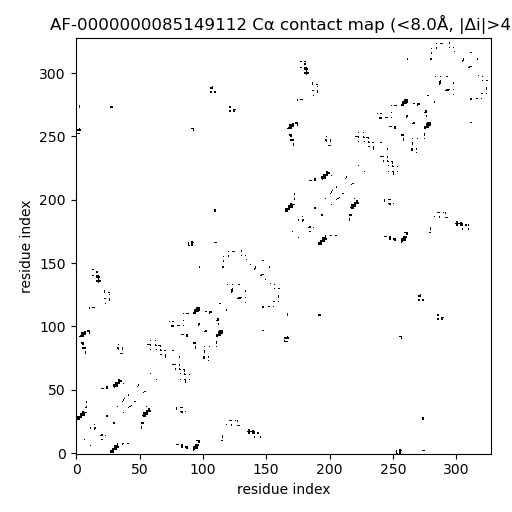11 1 96.5 92 GLN A CA 1
ATOM 715 C C . GLN A 1 92 ? -2.102 5.527 -7.785 1 96.5 92 GLN A C 1
ATOM 717 O O . GLN A 1 92 ? -1.254 4.703 -8.133 1 96.5 92 GLN A O 1
ATOM 722 N N . CYS A 1 93 ? -2.088 6.27 -6.684 1 97.12 93 CYS A N 1
ATOM 723 C CA . CYS A 1 93 ? -1.011 6.062 -5.719 1 97.12 93 CYS A CA 1
ATOM 724 C C . CYS A 1 93 ? -1.56 5.941 -4.305 1 97.12 93 CYS A C 1
ATOM 726 O O . CYS A 1 93 ? -2.734 6.227 -4.062 1 97.12 93 CYS A O 1
ATOM 728 N N . PRO A 1 94 ? -0.716 5.477 -3.314 1 97.88 94 PRO A N 1
ATOM 729 C CA . PRO A 1 94 ? -1.184 5.328 -1.936 1 97.88 94 PRO A CA 1
ATOM 730 C C . PRO A 1 94 ? -1.459 6.668 -1.256 1 97.88 94 PRO A C 1
ATOM 732 O O . PRO A 1 94 ? -0.855 7.68 -1.615 1 97.88 94 PRO A O 1
ATOM 735 N N . LEU A 1 95 ? -2.361 6.547 -0.404 1 98.62 95 LEU A N 1
ATOM 736 C CA . LEU A 1 95 ? -2.711 7.66 0.474 1 98.62 95 LEU A CA 1
ATOM 737 C C . LEU A 1 95 ? -2.039 7.512 1.835 1 98.62 95 LEU A C 1
ATOM 739 O O . LEU A 1 95 ? -2.045 6.426 2.418 1 98.62 95 LEU A O 1
ATOM 743 N N . LEU A 1 96 ? -1.406 8.602 2.305 1 98.69 96 LEU A N 1
ATOM 744 C CA . LEU A 1 96 ? -0.859 8.648 3.656 1 98.69 96 LEU A CA 1
ATOM 745 C C . LEU A 1 96 ? -1.831 9.328 4.613 1 98.69 96 LEU A C 1
ATOM 747 O O . LEU A 1 96 ? -2.096 10.523 4.488 1 98.69 96 LEU A O 1
ATOM 751 N N . THR A 1 97 ? -2.283 8.531 5.559 1 98.44 97 THR A N 1
ATOM 752 C CA . THR A 1 97 ? -3.174 9.109 6.559 1 98.44 97 THR A CA 1
ATOM 753 C C . THR A 1 97 ? -3.18 8.266 7.832 1 98.44 97 THR A C 1
ATOM 755 O O . THR A 1 97 ? -2.973 7.051 7.777 1 98.44 97 THR A O 1
ATOM 758 N N . GLY A 1 98 ? -3.367 8.922 8.945 1 95.88 98 GLY A N 1
ATOM 759 C CA . GLY A 1 98 ? -3.586 8.25 10.211 1 95.88 98 GLY A CA 1
ATOM 760 C C . GLY A 1 98 ? -5.023 8.32 10.688 1 95.88 98 GLY A C 1
ATOM 761 O O . GLY A 1 98 ? -5.367 7.773 11.742 1 95.88 98 GLY A O 1
ATOM 762 N N . ASP A 1 99 ? -5.848 8.969 9.945 1 96.38 99 ASP A N 1
ATOM 763 C CA . ASP A 1 99 ? -7.246 9.148 10.328 1 96.38 99 ASP A CA 1
ATOM 764 C C . ASP A 1 99 ? -8.055 7.883 10.039 1 96.38 99 ASP A C 1
ATOM 766 O O . ASP A 1 99 ? -8.094 7.402 8.906 1 96.38 99 ASP A O 1
ATOM 770 N N . MET A 1 100 ? -8.75 7.414 11.031 1 95.25 100 MET A N 1
ATOM 771 C CA . MET A 1 100 ? -9.461 6.145 10.93 1 95.25 100 MET A CA 1
ATOM 772 C C . MET A 1 100 ? -10.641 6.254 9.977 1 95.25 100 MET A C 1
ATOM 774 O O . MET A 1 100 ? -10.891 5.34 9.188 1 95.25 100 MET A O 1
ATOM 778 N N . ALA A 1 101 ? -11.375 7.32 10.055 1 96.5 101 ALA A N 1
ATOM 779 C CA . ALA A 1 101 ? -12.516 7.512 9.172 1 96.5 101 ALA A CA 1
ATOM 780 C C . ALA A 1 101 ? -12.078 7.559 7.707 1 96.5 101 ALA A C 1
ATOM 782 O O . ALA A 1 101 ? -12.719 6.961 6.84 1 96.5 101 ALA A O 1
ATOM 783 N N . LEU A 1 102 ? -10.984 8.234 7.457 1 97.94 102 LEU A N 1
ATOM 784 C CA . LEU A 1 102 ? -10.461 8.336 6.098 1 97.94 102 LEU A CA 1
ATOM 785 C C . LEU A 1 102 ? -9.922 6.988 5.625 1 97.94 102 LEU A C 1
ATOM 787 O O . LEU A 1 102 ? -10.062 6.633 4.453 1 97.94 102 LEU A O 1
ATOM 791 N N . ARG A 1 103 ? -9.289 6.266 6.488 1 97.44 103 ARG A N 1
ATOM 792 C CA . ARG A 1 103 ? -8.797 4.93 6.172 1 97.44 103 ARG A CA 1
ATOM 793 C C . ARG A 1 103 ? -9.938 4.02 5.719 1 97.44 103 ARG A C 1
ATOM 795 O O . ARG A 1 103 ? -9.812 3.311 4.719 1 97.44 103 ARG A O 1
ATOM 802 N N . LYS A 1 104 ? -10.984 4.059 6.418 1 96.06 104 LYS A N 1
ATOM 803 C CA . LYS A 1 104 ? -12.141 3.234 6.086 1 96.06 104 LYS A CA 1
ATOM 804 C C . LYS A 1 104 ? -12.734 3.639 4.738 1 96.06 104 LYS A C 1
ATOM 806 O O . LYS A 1 104 ? -13.07 2.779 3.92 1 96.06 104 LYS A O 1
ATOM 811 N N . ALA A 1 105 ? -12.852 4.895 4.555 1 97.56 105 ALA A N 1
ATOM 812 C CA . ALA A 1 105 ? -13.344 5.395 3.277 1 97.56 105 ALA A CA 1
ATOM 813 C C . ALA A 1 105 ? -12.445 4.953 2.127 1 97.56 105 ALA A C 1
ATOM 815 O O . ALA A 1 105 ? -12.93 4.504 1.085 1 97.56 105 ALA A O 1
ATOM 816 N N . ALA A 1 106 ? -11.133 5.109 2.328 1 98.25 106 ALA A N 1
ATOM 817 C CA . ALA A 1 106 ? -10.156 4.746 1.305 1 98.25 106 ALA A CA 1
ATOM 818 C C . ALA A 1 106 ? -10.266 3.268 0.944 1 98.25 106 ALA A C 1
ATOM 820 O O . ALA A 1 106 ? -10.203 2.902 -0.232 1 98.25 106 ALA A O 1
ATOM 821 N N . GLU A 1 107 ? -10.414 2.492 1.959 1 96.75 107 GLU A N 1
ATOM 822 C CA . GLU A 1 107 ? -10.547 1.057 1.73 1 96.75 107 GLU A CA 1
ATOM 823 C C . GLU A 1 107 ? -11.781 0.747 0.892 1 96.75 107 GLU A C 1
ATOM 825 O O . GLU A 1 107 ? -11.719 -0.045 -0.051 1 96.75 107 GLU A O 1
ATOM 830 N N . LYS A 1 108 ? -12.836 1.345 1.209 1 96.81 108 LYS A N 1
ATOM 831 C CA . LYS A 1 108 ? -14.078 1.137 0.465 1 96.81 108 LYS A CA 1
ATOM 832 C C . LYS A 1 108 ? -13.961 1.663 -0.962 1 96.81 108 LYS A C 1
ATOM 834 O O . LYS A 1 108 ? -14.609 1.148 -1.875 1 96.81 108 LYS A O 1
ATOM 839 N N . GLU A 1 109 ? -13.102 2.611 -1.142 1 97.56 109 GLU A N 1
ATOM 840 C CA . GLU A 1 109 ? -12.875 3.178 -2.467 1 97.56 109 GLU A CA 1
ATOM 841 C C . GLU A 1 109 ? -11.695 2.494 -3.162 1 97.56 109 GLU A C 1
ATOM 843 O O . GLU A 1 109 ? -11.234 2.953 -4.211 1 97.56 109 GLU A O 1
ATOM 848 N N . ALA A 1 110 ? -11.117 1.469 -2.572 1 97.62 110 ALA A N 1
ATOM 849 C CA . ALA A 1 110 ? -10.062 0.633 -3.135 1 97.62 110 ALA A CA 1
ATOM 850 C C . ALA A 1 110 ? -8.773 1.43 -3.32 1 97.62 110 ALA A C 1
ATOM 852 O O . ALA A 1 110 ? -8.102 1.307 -4.348 1 97.62 110 ALA A O 1
ATOM 853 N N . ALA A 1 111 ? -8.539 2.326 -2.424 1 97.38 111 ALA A N 1
ATOM 854 C CA . ALA A 1 111 ? -7.25 3.018 -2.371 1 97.38 111 ALA A CA 1
ATOM 855 C C . ALA A 1 111 ? -6.336 2.395 -1.32 1 97.38 111 ALA A C 1
ATOM 857 O O . ALA A 1 111 ? -6.789 2.029 -0.232 1 97.38 111 ALA A O 1
ATOM 858 N N . ILE A 1 112 ? -5.051 2.291 -1.619 1 97.62 112 ILE A N 1
ATOM 859 C CA . ILE A 1 112 ? -4.062 1.774 -0.676 1 97.62 112 ILE A CA 1
ATOM 860 C C . ILE A 1 112 ? -3.678 2.869 0.317 1 97.62 112 ILE A C 1
ATOM 862 O O . ILE A 1 112 ? -3.48 4.023 -0.067 1 97.62 112 ILE A O 1
ATOM 866 N N . VAL A 1 113 ? -3.639 2.432 1.573 1 97.94 113 VAL A N 1
ATOM 867 C CA . VAL A 1 113 ? -3.377 3.428 2.607 1 97.94 113 VAL A CA 1
ATOM 868 C C . VAL A 1 113 ? -2.154 3.014 3.424 1 97.94 113 VAL A C 1
ATOM 870 O O . VAL A 1 113 ? -1.976 1.833 3.73 1 97.94 113 VAL A O 1
ATOM 873 N N . LYS A 1 114 ? -1.312 3.979 3.766 1 98.12 114 LYS A N 1
ATOM 874 C CA . LYS A 1 114 ? -0.24 3.865 4.75 1 98.12 114 LYS A CA 1
ATOM 875 C C . LYS A 1 114 ? -0.324 4.984 5.785 1 98.12 114 LYS A C 1
ATOM 877 O O . LYS A 1 114 ? -1.099 5.93 5.625 1 98.12 114 LYS A O 1
ATOM 882 N N . GLY A 1 115 ? 0.377 4.773 6.906 1 98.06 115 GLY A N 1
ATOM 883 C CA . GLY A 1 115 ? 0.295 5.754 7.977 1 98.06 115 GLY A CA 1
ATOM 884 C C . GLY A 1 115 ? 1.652 6.16 8.516 1 98.06 115 GLY A C 1
ATOM 885 O O . GLY A 1 115 ? 2.686 5.824 7.938 1 98.06 115 GLY A O 1
ATOM 886 N N . THR A 1 116 ? 1.626 6.867 9.594 1 98.56 116 THR A N 1
ATOM 887 C CA . THR A 1 116 ? 2.834 7.402 10.211 1 98.56 116 THR A CA 1
ATOM 888 C C . THR A 1 116 ? 3.758 6.273 10.656 1 98.56 116 THR A C 1
ATOM 890 O O . THR A 1 116 ? 4.973 6.344 10.469 1 98.56 116 THR A O 1
ATOM 893 N N . VAL A 1 117 ? 3.18 5.254 11.211 1 98.31 117 VAL A N 1
ATOM 894 C CA . VAL A 1 117 ? 3.975 4.145 11.727 1 98.31 117 VAL A CA 1
ATOM 895 C C . VAL A 1 117 ? 4.746 3.484 10.586 1 98.31 117 VAL A C 1
ATOM 897 O O . VAL A 1 117 ? 5.938 3.197 10.719 1 98.31 117 VAL A O 1
ATOM 900 N N . TRP A 1 118 ? 4.055 3.25 9.484 1 98.19 118 TRP A N 1
ATOM 901 C CA . TRP A 1 118 ? 4.703 2.699 8.305 1 98.19 118 TRP A CA 1
ATOM 902 C C . TRP A 1 118 ? 5.82 3.615 7.816 1 98.19 118 TRP A C 1
ATOM 904 O O . TRP A 1 118 ? 6.918 3.15 7.496 1 98.19 118 TRP A O 1
ATOM 914 N N . LEU A 1 119 ? 5.523 4.859 7.75 1 98.5 119 LEU A N 1
ATOM 915 C CA . LEU A 1 119 ? 6.5 5.828 7.266 1 98.5 119 LEU A CA 1
ATOM 916 C C . LEU A 1 119 ? 7.746 5.828 8.141 1 98.5 119 LEU A C 1
ATOM 918 O O . LEU A 1 119 ? 8.867 5.871 7.629 1 98.5 119 LEU A O 1
ATOM 922 N N . VAL A 1 120 ? 7.609 5.785 9.453 1 98.75 120 VAL A N 1
ATOM 923 C CA . VAL A 1 120 ? 8.742 5.75 10.375 1 98.75 120 VAL A CA 1
ATOM 924 C C . VAL A 1 120 ? 9.531 4.457 10.164 1 98.75 120 VAL A C 1
ATOM 926 O O . VAL A 1 120 ? 10.766 4.465 10.188 1 98.75 120 VAL A O 1
ATOM 929 N N . SER A 1 121 ? 8.805 3.385 9.953 1 98.44 121 SER A N 1
ATOM 930 C CA . SER A 1 121 ? 9.484 2.125 9.656 1 98.44 121 SER A CA 1
ATOM 931 C C . SER A 1 121 ? 10.344 2.238 8.406 1 98.44 121 SER A C 1
ATOM 933 O O . SER A 1 121 ? 11.445 1.688 8.352 1 98.44 121 SER A O 1
ATOM 935 N N . GLN A 1 122 ? 9.82 2.949 7.41 1 98.31 122 GLN A N 1
ATOM 936 C CA . GLN A 1 122 ? 10.594 3.139 6.188 1 98.31 122 GLN A CA 1
ATOM 937 C C . GLN A 1 122 ? 11.859 3.938 6.457 1 98.31 122 GLN A C 1
ATOM 939 O O . GLN A 1 122 ? 12.906 3.68 5.848 1 98.31 122 GLN A O 1
ATOM 944 N N . LEU A 1 123 ? 11.766 4.902 7.359 1 98.81 123 LEU A N 1
ATOM 945 C CA . LEU A 1 123 ? 12.961 5.668 7.719 1 98.81 123 LEU A CA 1
ATOM 946 C C . LEU A 1 123 ? 14.039 4.758 8.281 1 98.81 123 LEU A C 1
ATOM 948 O O . LEU A 1 123 ? 15.227 4.93 7.977 1 98.81 123 LEU A O 1
ATOM 952 N N . VAL A 1 124 ? 13.602 3.814 9.086 1 98.56 124 VAL A N 1
ATOM 953 C CA . VAL A 1 124 ? 14.547 2.887 9.703 1 98.56 124 VAL A CA 1
ATOM 954 C C . VAL A 1 124 ? 15.094 1.93 8.648 1 98.56 124 VAL A C 1
ATOM 956 O O . VAL A 1 124 ? 16.312 1.716 8.562 1 98.56 124 VAL A O 1
ATOM 959 N N . VAL A 1 125 ? 14.289 1.405 7.816 1 97.75 125 VAL A N 1
ATOM 960 C CA . VAL A 1 125 ? 14.664 0.443 6.785 1 97.75 125 VAL A CA 1
ATOM 961 C C . VAL A 1 125 ? 15.688 1.071 5.836 1 97.75 125 VAL A C 1
ATOM 963 O O . VAL A 1 125 ? 16.641 0.415 5.422 1 97.75 125 VAL A O 1
ATOM 966 N N . HIS A 1 126 ? 15.492 2.309 5.531 1 97.94 126 HIS A N 1
ATOM 967 C CA . HIS A 1 126 ? 16.359 3.002 4.586 1 97.94 126 HIS A CA 1
ATOM 968 C C . HIS A 1 126 ? 17.5 3.709 5.301 1 97.94 126 HIS A C 1
ATOM 970 O O . HIS A 1 126 ? 18.172 4.566 4.719 1 97.94 126 HIS A O 1
ATOM 976 N N . GLN A 1 127 ? 17.625 3.463 6.59 1 97.81 127 GLN A N 1
ATOM 977 C CA . GLN A 1 127 ? 18.766 3.857 7.414 1 97.81 127 GLN A CA 1
ATOM 978 C C . GLN A 1 127 ? 18.875 5.375 7.5 1 97.81 127 GLN A C 1
ATOM 980 O O . GLN A 1 127 ? 19.984 5.918 7.559 1 97.81 127 GLN A O 1
ATOM 985 N N . GLN A 1 128 ? 17.75 6.012 7.387 1 98.5 128 GLN A N 1
ATOM 986 C CA . GLN A 1 128 ? 17.734 7.445 7.648 1 98.5 128 GLN A CA 1
ATOM 987 C C . GLN A 1 128 ? 17.797 7.734 9.148 1 98.5 128 GLN A C 1
ATOM 989 O O . GLN A 1 128 ? 18.297 8.781 9.562 1 98.5 128 GLN A O 1
ATOM 994 N N . ILE A 1 129 ? 17.25 6.812 9.93 1 98.62 129 ILE A N 1
ATOM 995 C CA . ILE A 1 129 ? 17.328 6.809 11.383 1 98.62 129 ILE A CA 1
ATOM 996 C C . ILE A 1 129 ? 17.438 5.375 11.891 1 98.62 129 ILE A C 1
ATOM 998 O O . ILE A 1 129 ? 17.25 4.422 11.133 1 98.62 129 ILE A O 1
ATOM 1002 N N . ASN A 1 130 ? 17.797 5.25 13.172 1 98.31 130 ASN A N 1
ATOM 1003 C CA . ASN A 1 130 ? 17.75 3.938 13.805 1 98.31 130 ASN A CA 1
ATOM 1004 C C . ASN A 1 130 ? 16.531 3.801 14.719 1 98.31 130 ASN A C 1
ATOM 1006 O O . ASN A 1 130 ? 15.742 4.734 14.852 1 98.31 130 ASN A O 1
ATOM 1010 N N . THR A 1 131 ? 16.406 2.65 15.352 1 98.44 131 THR A N 1
ATOM 1011 C CA . THR A 1 131 ? 15.211 2.375 16.141 1 98.44 131 THR A CA 1
ATOM 1012 C C . THR A 1 131 ? 15.18 3.236 17.391 1 98.44 131 THR A C 1
ATOM 1014 O O . THR A 1 131 ? 14.102 3.615 17.859 1 98.44 131 THR A O 1
ATOM 1017 N N . GLU A 1 132 ? 16.297 3.582 17.906 1 98.5 132 GLU A N 1
ATOM 1018 C CA . GLU A 1 132 ? 16.344 4.469 19.062 1 98.5 132 GLU A CA 1
ATOM 1019 C C . GLU A 1 132 ? 15.852 5.867 18.719 1 98.5 132 GLU A C 1
ATOM 1021 O O . GLU A 1 132 ? 15.086 6.469 19.469 1 98.5 132 GLU A O 1
ATOM 1026 N N . GLN A 1 133 ? 16.281 6.312 17.594 1 98.75 133 GLN A N 1
ATOM 1027 C CA . GLN A 1 133 ? 15.82 7.605 17.109 1 98.75 133 GLN A CA 1
ATOM 1028 C C . GLN A 1 133 ? 14.32 7.582 16.828 1 98.75 133 GLN A C 1
ATOM 1030 O O . GLN A 1 133 ? 13.617 8.562 17.062 1 98.75 133 GLN A O 1
ATOM 1035 N N . ALA A 1 134 ? 13.875 6.48 16.297 1 98.81 134 ALA A N 1
ATOM 1036 C CA . ALA A 1 134 ? 12.445 6.328 16.047 1 98.81 134 ALA A CA 1
ATOM 1037 C C . ALA A 1 134 ? 11.648 6.391 17.344 1 98.81 134 ALA A C 1
ATOM 1039 O O . ALA A 1 134 ? 10.609 7.051 17.406 1 98.81 134 ALA A O 1
ATOM 1040 N N . ARG A 1 135 ? 12.125 5.738 18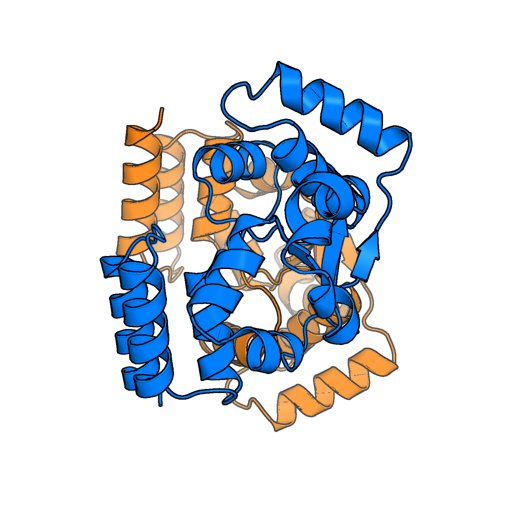.359 1 98.69 135 ARG A N 1
ATOM 1041 C CA . ARG A 1 135 ? 11.445 5.754 19.656 1 98.69 135 ARG A CA 1
ATOM 1042 C C . ARG A 1 135 ? 11.422 7.16 20.25 1 98.69 135 ARG A C 1
ATOM 1044 O O . ARG A 1 135 ? 10.414 7.582 20.828 1 98.69 135 ARG A O 1
ATOM 1051 N N . ALA A 1 136 ? 12.523 7.797 20.141 1 98.81 136 ALA A N 1
ATOM 1052 C CA . ALA A 1 136 ? 12.586 9.18 20.609 1 98.81 136 ALA A CA 1
ATOM 1053 C C . ALA A 1 136 ? 11.578 10.055 19.875 1 98.81 136 ALA A C 1
ATOM 1055 O O . ALA A 1 136 ? 10.922 10.906 20.484 1 98.81 136 ALA A O 1
ATOM 1056 N N . ALA A 1 137 ? 11.461 9.891 18.578 1 98.81 137 ALA A N 1
ATOM 1057 C CA . ALA A 1 137 ? 10.5 10.648 17.781 1 98.81 137 ALA A CA 1
ATOM 1058 C C . ALA A 1 137 ? 9.07 10.359 18.219 1 98.81 137 ALA A C 1
ATOM 1060 O O . ALA A 1 137 ? 8.25 11.281 18.328 1 98.81 137 ALA A O 1
ATOM 1061 N N . TYR A 1 138 ? 8.773 9.094 18.516 1 98.75 138 TYR A N 1
ATOM 1062 C CA . TYR A 1 138 ? 7.441 8.719 18.984 1 98.75 138 TYR A CA 1
ATOM 1063 C C . TYR A 1 138 ? 7.129 9.391 20.328 1 98.75 138 TYR A C 1
ATOM 1065 O O . TYR A 1 138 ? 6.008 9.867 20.531 1 98.75 138 TYR A O 1
ATOM 1073 N N . LYS A 1 139 ? 8.086 9.422 21.172 1 98.56 139 LYS A N 1
ATOM 1074 C CA . LYS A 1 139 ? 7.895 10.094 22.469 1 98.56 139 LYS A CA 1
ATOM 1075 C C . LYS A 1 139 ? 7.602 11.578 22.266 1 98.56 139 LYS A C 1
ATOM 1077 O O . LYS A 1 139 ? 6.738 12.141 22.953 1 98.56 139 LYS A O 1
ATOM 1082 N N . GLN A 1 140 ? 8.305 12.172 21.375 1 98.69 140 GLN A N 1
ATOM 1083 C CA . GLN A 1 140 ? 8.078 13.578 21.078 1 98.69 140 GLN A CA 1
ATOM 1084 C C . GLN A 1 140 ? 6.691 13.805 20.5 1 98.69 140 GLN A C 1
ATOM 1086 O O . GLN A 1 140 ? 6 14.75 20.859 1 98.69 140 GLN A O 1
ATOM 1091 N N . MET A 1 141 ? 6.293 12.977 19.562 1 98.56 141 MET A N 1
ATOM 1092 C CA . MET A 1 141 ? 4.949 13.07 18.984 1 98.56 141 MET A CA 1
ATOM 1093 C C . MET A 1 141 ? 3.891 12.992 20.078 1 98.56 141 MET A C 1
ATOM 1095 O O . MET A 1 141 ? 2.941 13.781 20.094 1 98.56 141 MET A O 1
ATOM 1099 N N . GLN A 1 142 ? 4.105 12.023 20.922 1 98.12 142 GLN A N 1
ATOM 1100 C CA . GLN A 1 142 ? 3.154 11.812 22 1 98.12 142 GLN A CA 1
ATOM 1101 C C . GLN A 1 142 ? 3.107 13.016 22.938 1 98.12 142 GLN A C 1
ATOM 1103 O O . GLN A 1 142 ? 2.029 13.469 23.328 1 98.12 142 GLN A O 1
ATOM 1108 N N . ALA A 1 143 ? 4.195 13.516 23.297 1 98.19 143 ALA A N 1
ATOM 1109 C CA . ALA A 1 143 ? 4.305 14.672 24.172 1 98.19 143 ALA A CA 1
ATOM 1110 C C . ALA A 1 143 ? 3.65 15.906 23.562 1 98.19 143 ALA A C 1
ATOM 1112 O O . ALA A 1 143 ? 3.127 16.766 24.266 1 98.19 143 ALA A O 1
ATOM 1113 N N . ASN A 1 144 ? 3.631 15.898 22.234 1 97.62 144 ASN A N 1
ATOM 1114 C CA . ASN A 1 144 ? 3.086 17.047 21.531 1 97.62 144 ASN A CA 1
ATOM 1115 C C . ASN A 1 144 ? 1.64 16.812 21.109 1 97.62 144 ASN A C 1
ATOM 1117 O O . ASN A 1 144 ? 1.15 17.469 20.172 1 97.62 144 ASN A O 1
ATOM 1121 N N . GLY A 1 145 ? 1.036 15.828 21.656 1 96.88 145 GLY A N 1
ATOM 1122 C CA . GLY A 1 145 ? -0.407 15.68 21.562 1 96.88 145 GLY A CA 1
ATOM 1123 C C . GLY A 1 145 ? -0.841 14.859 20.359 1 96.88 145 GLY A C 1
ATOM 1124 O O . GLY A 1 145 ? -2.027 14.82 20.031 1 96.88 145 GLY A O 1
ATOM 1125 N N . ARG A 1 146 ? 0.136 14.273 19.688 1 96.69 146 ARG A N 1
ATOM 1126 C CA . ARG A 1 146 ? -0.229 13.43 18.562 1 96.69 146 ARG A CA 1
ATOM 1127 C C . ARG A 1 146 ? -0.784 12.086 19.031 1 96.69 146 ARG A C 1
ATOM 1129 O O . ARG A 1 146 ? -0.44 11.617 20.125 1 96.69 146 ARG A O 1
ATOM 1136 N N . ARG A 1 147 ? -1.704 11.555 18.219 1 94.69 147 ARG A N 1
ATOM 1137 C CA . ARG A 1 147 ? -2.369 10.305 18.578 1 94.69 147 ARG A CA 1
ATOM 1138 C C . ARG A 1 147 ? -2.068 9.211 17.547 1 94.69 147 ARG A C 1
ATOM 1140 O O . ARG A 1 147 ? -2.582 9.242 16.438 1 94.69 147 ARG A O 1
ATOM 1147 N N . LEU A 1 148 ? -1.184 8.297 17.844 1 96.3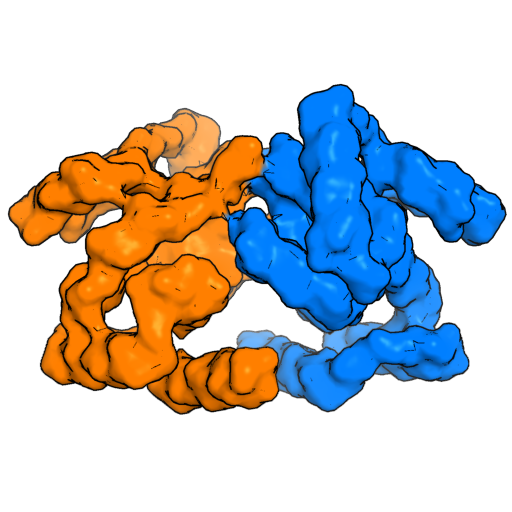1 148 LEU A N 1
ATOM 1148 C CA . LEU A 1 148 ? -0.82 7.133 17.047 1 96.31 148 LEU A CA 1
ATOM 1149 C C . LEU A 1 148 ? -1.092 5.84 17.797 1 96.31 148 LEU A C 1
ATOM 1151 O O . LEU A 1 148 ? -1.152 5.84 19.031 1 96.31 148 LEU A O 1
ATOM 1155 N N . PRO A 1 149 ? -1.34 4.828 17.109 1 96.19 149 PRO A N 1
ATOM 1156 C CA . PRO A 1 149 ? -1.395 3.545 17.812 1 96.19 149 PRO A CA 1
ATOM 1157 C C . PRO A 1 149 ? -0.038 3.119 18.375 1 96.19 149 PRO A C 1
ATOM 1159 O O . PRO A 1 149 ? 0.662 2.312 17.75 1 96.19 149 PRO A O 1
ATOM 1162 N N . TRP A 1 150 ? 0.207 3.502 19.578 1 97.62 150 TRP A N 1
ATOM 1163 C CA . TRP A 1 150 ? 1.549 3.445 20.156 1 97.62 150 TRP A CA 1
ATOM 1164 C C . TRP A 1 150 ? 2.01 2.002 20.312 1 97.62 150 TRP A C 1
ATOM 1166 O O . TRP A 1 150 ? 3.189 1.694 20.141 1 97.62 150 TRP A O 1
ATOM 1176 N N . HIS A 1 151 ? 1.111 1.141 20.672 1 96.81 151 HIS A N 1
ATOM 1177 C CA . HIS A 1 151 ? 1.487 -0.261 20.812 1 96.81 151 HIS A CA 1
ATOM 1178 C C . HIS A 1 151 ? 1.94 -0.85 19.484 1 96.81 151 HIS A C 1
ATOM 1180 O O . HIS A 1 151 ? 2.9 -1.622 19.438 1 96.81 151 HIS A O 1
ATOM 1186 N N . ILE A 1 152 ? 1.297 -0.491 18.438 1 96.62 152 ILE A N 1
ATOM 1187 C CA . ILE A 1 152 ? 1.645 -0.958 17.094 1 96.62 152 ILE A CA 1
ATOM 1188 C C . ILE A 1 152 ? 2.971 -0.336 16.656 1 96.62 152 ILE A C 1
ATOM 1190 O O . ILE A 1 152 ? 3.801 -1.001 16.047 1 96.62 152 ILE A O 1
ATOM 1194 N N . ALA A 1 153 ? 3.127 0.944 16.953 1 98.12 153 ALA A N 1
ATOM 1195 C CA . ALA A 1 153 ? 4.367 1.645 16.641 1 98.12 153 ALA A CA 1
ATOM 1196 C C . ALA A 1 153 ? 5.566 0.956 17.281 1 98.12 153 ALA A C 1
ATOM 1198 O O . ALA A 1 153 ? 6.574 0.699 16.609 1 98.12 153 ALA A O 1
ATOM 1199 N N . GLU A 1 154 ? 5.383 0.609 18.531 1 97.81 154 GLU A N 1
ATOM 1200 C CA . GLU A 1 154 ? 6.473 -0.052 19.25 1 97.81 154 GLU A CA 1
ATOM 1201 C C . GLU A 1 154 ? 6.719 -1.455 18.703 1 97.81 154 GLU A C 1
ATOM 1203 O O . GLU A 1 154 ? 7.867 -1.877 18.547 1 97.81 154 GLU A O 1
ATOM 1208 N N . GLN A 1 155 ? 5.684 -2.129 18.438 1 97.06 155 GLN A N 1
ATOM 1209 C CA . GLN A 1 155 ? 5.805 -3.477 17.891 1 97.06 155 GLN A CA 1
ATOM 1210 C C . GLN A 1 155 ? 6.551 -3.461 16.562 1 97.06 155 GLN A C 1
ATOM 1212 O O . GLN A 1 155 ? 7.348 -4.355 16.281 1 97.06 155 GLN A O 1
ATOM 1217 N N . ALA A 1 156 ? 6.273 -2.51 15.719 1 96.81 156 ALA A N 1
ATOM 1218 C CA . ALA A 1 156 ? 6.949 -2.381 14.438 1 96.81 156 ALA A CA 1
ATOM 1219 C C . ALA A 1 156 ? 8.453 -2.209 14.625 1 96.81 156 ALA A C 1
ATOM 1221 O O . ALA A 1 156 ? 9.25 -2.773 13.867 1 96.81 156 ALA A O 1
ATOM 1222 N N . LEU A 1 157 ? 8.852 -1.491 15.648 1 97.75 157 LEU A N 1
ATOM 1223 C CA . LEU A 1 157 ? 10.266 -1.271 15.906 1 97.75 157 LEU A CA 1
ATOM 1224 C C . LEU A 1 157 ? 10.93 -2.545 16.406 1 97.75 157 LEU A C 1
ATOM 1226 O O . LEU A 1 157 ? 12.062 -2.857 16.031 1 97.75 157 LEU A O 1
ATOM 1230 N N . VAL A 1 158 ? 10.227 -3.225 17.234 1 97.31 158 VAL A N 1
ATOM 1231 C CA . VAL A 1 158 ? 10.75 -4.48 17.766 1 97.31 158 VAL A CA 1
ATOM 1232 C C . VAL A 1 158 ? 11 -5.457 16.609 1 97.31 158 VAL A C 1
ATOM 1234 O O . VAL A 1 158 ? 12.031 -6.145 16.594 1 97.31 158 VAL A O 1
ATOM 1237 N N . GLU A 1 159 ? 10.094 -5.496 15.734 1 94.81 159 GLU A N 1
ATOM 1238 C CA . GLU A 1 159 ? 10.227 -6.387 14.586 1 94.81 159 GLU A CA 1
ATOM 1239 C C . GLU A 1 159 ? 11.43 -5.996 13.727 1 94.81 159 GLU A C 1
ATOM 1241 O O . GLU A 1 159 ? 12.125 -6.863 13.195 1 94.81 159 GLU A O 1
ATOM 1246 N N . LEU A 1 160 ? 11.664 -4.734 13.562 1 95 160 LEU A N 1
ATOM 1247 C CA . LEU A 1 160 ? 12.789 -4.246 12.766 1 95 160 LEU A CA 1
ATOM 1248 C C . LEU A 1 160 ? 14.109 -4.586 13.438 1 95 160 LEU A C 1
ATOM 1250 O O . LEU A 1 160 ? 15.125 -4.773 12.758 1 95 160 LEU A O 1
ATOM 1254 N N . GLU A 1 161 ? 14.117 -4.66 14.75 1 94.56 161 GLU A N 1
ATOM 1255 C CA . GLU A 1 161 ? 15.336 -4.969 15.5 1 94.56 161 GLU A CA 1
ATOM 1256 C C . GLU A 1 161 ? 15.68 -6.453 15.406 1 94.56 161 GLU A C 1
ATOM 1258 O O . GLU A 1 161 ? 16.828 -6.84 15.578 1 94.56 161 GLU A O 1
ATOM 1263 N N . GLN A 1 162 ? 14.68 -7.234 15.117 1 88 162 GLN A N 1
ATOM 1264 C CA . GLN A 1 162 ? 14.906 -8.672 15 1 88 162 GLN A CA 1
ATOM 1265 C C . GLN A 1 162 ? 15.422 -9.039 13.609 1 88 162 GLN A C 1
ATOM 1267 O O . GLN A 1 162 ? 16.062 -10.078 13.43 1 88 162 GLN A O 1
ATOM 1272 N N . VAL A 1 163 ? 15.141 -8.336 12.633 1 73.56 163 VAL A N 1
ATOM 1273 C CA . VAL A 1 163 ? 15.562 -8.625 11.266 1 73.56 163 VAL A CA 1
ATOM 1274 C C . VAL A 1 163 ? 16.969 -8.078 11.031 1 73.56 163 VAL A C 1
ATOM 1276 O O . VAL A 1 163 ? 17.719 -8.609 10.219 1 73.56 163 VAL A O 1
ATOM 1279 N N . ASN A 1 164 ? 17.406 -7.035 11.633 1 61.41 164 ASN A N 1
ATOM 1280 C CA . ASN A 1 164 ? 18.766 -6.504 11.516 1 61.41 164 ASN A CA 1
ATOM 1281 C C . ASN A 1 164 ? 19.734 -7.234 12.445 1 61.41 164 ASN A C 1
ATOM 1283 O O . ASN A 1 164 ? 19.406 -7.516 13.594 1 61.41 164 ASN A O 1
ATOM 1287 N N . MET B 1 1 ? -9.945 6.32 -12.219 1 80.62 1 MET B N 1
ATOM 1288 C CA . MET B 1 1 ? -9.008 5.293 -12.664 1 80.62 1 MET B CA 1
ATOM 1289 C C . MET B 1 1 ? -8.719 4.297 -11.539 1 80.62 1 MET B C 1
ATOM 1291 O O . MET B 1 1 ? -8.719 4.664 -10.367 1 80.62 1 MET B O 1
ATOM 1295 N N . GLN B 1 2 ? -8.609 2.957 -11.961 1 91.5 2 GLN B N 1
ATOM 1296 C CA . GLN B 1 2 ? -8.461 1.898 -10.969 1 91.5 2 GLN B CA 1
ATOM 1297 C C . GLN B 1 2 ? -7 1.705 -10.578 1 91.5 2 GLN B C 1
ATOM 1299 O O . GLN B 1 2 ? -6.102 1.92 -11.398 1 91.5 2 GLN B O 1
ATOM 1304 N N . GLN B 1 3 ? -6.828 1.404 -9.344 1 94.94 3 GLN B N 1
ATOM 1305 C CA . GLN B 1 3 ? -5.488 1.103 -8.844 1 94.94 3 GLN B CA 1
ATOM 1306 C C . GLN B 1 3 ? -4.926 -0.154 -9.5 1 94.94 3 GLN B C 1
ATOM 1308 O O . GLN B 1 3 ? -5.586 -1.194 -9.531 1 94.94 3 GLN B O 1
ATOM 1313 N N . LEU B 1 4 ? -3.75 -0.02 -10.125 1 97.62 4 LEU B N 1
ATOM 1314 C CA . LEU B 1 4 ? -3.049 -1.147 -10.734 1 97.62 4 LEU B CA 1
ATOM 1315 C C . LEU B 1 4 ? -2.223 -1.897 -9.695 1 97.62 4 LEU B C 1
ATOM 1317 O O . LEU B 1 4 ? -1.553 -1.279 -8.859 1 97.62 4 LEU B O 1
ATOM 1321 N N . LEU B 1 5 ? -2.326 -3.217 -9.711 1 98.56 5 LEU B N 1
ATOM 1322 C CA . LEU B 1 5 ? -1.531 -4.105 -8.875 1 98.56 5 LEU B CA 1
ATOM 1323 C C . LEU B 1 5 ? -0.74 -5.094 -9.727 1 98.56 5 LEU B C 1
ATOM 1325 O O . LEU B 1 5 ? -1.317 -5.832 -10.523 1 98.56 5 LEU B O 1
ATOM 1329 N N . ILE B 1 6 ? 0.551 -5.082 -9.562 1 98.81 6 ILE B N 1
ATOM 1330 C CA . ILE B 1 6 ? 1.373 -6.086 -10.227 1 98.81 6 ILE B CA 1
ATOM 1331 C C . ILE B 1 6 ? 1.479 -7.328 -9.352 1 98.81 6 ILE B C 1
ATOM 1333 O O . ILE B 1 6 ? 1.901 -7.25 -8.195 1 98.81 6 ILE B O 1
ATOM 1337 N N . SER B 1 7 ? 1.137 -8.453 -9.906 1 98.62 7 SER B N 1
ATOM 1338 C CA . SER B 1 7 ? 1.049 -9.672 -9.109 1 98.62 7 SER B CA 1
ATOM 1339 C C . SER B 1 7 ? 2.164 -10.648 -9.461 1 98.62 7 SER B C 1
ATOM 1341 O O . SER B 1 7 ? 2.492 -10.82 -10.641 1 98.62 7 SER B O 1
ATOM 1343 N N . ASP B 1 8 ? 2.738 -11.266 -8.422 1 97.88 8 ASP B N 1
ATOM 1344 C CA . ASP B 1 8 ? 3.553 -12.445 -8.711 1 97.88 8 ASP B CA 1
ATOM 1345 C C . ASP B 1 8 ? 2.678 -13.672 -8.945 1 97.88 8 ASP B C 1
ATOM 1347 O O . ASP B 1 8 ? 1.452 -13.602 -8.844 1 97.88 8 ASP B O 1
ATOM 1351 N N . ALA B 1 9 ? 3.281 -14.781 -9.305 1 97 9 ALA B N 1
ATOM 1352 C CA . ALA B 1 9 ? 2.531 -15.969 -9.695 1 97 9 ALA B CA 1
ATOM 1353 C C . ALA B 1 9 ? 1.817 -16.578 -8.492 1 97 9 ALA B C 1
ATOM 1355 O O . ALA B 1 9 ? 0.677 -17.031 -8.609 1 97 9 ALA B O 1
ATOM 1356 N N . ASN B 1 10 ? 2.438 -16.609 -7.352 1 96 10 ASN B N 1
ATOM 1357 C CA . ASN B 1 10 ? 1.921 -17.312 -6.184 1 96 10 ASN B CA 1
ATOM 1358 C C . ASN B 1 10 ? 0.581 -16.734 -5.73 1 96 10 ASN B C 1
ATOM 1360 O O . ASN B 1 10 ? -0.284 -17.484 -5.254 1 96 10 ASN B O 1
ATOM 1364 N N . ILE B 1 11 ? 0.438 -15.422 -5.852 1 98.25 11 ILE B N 1
ATOM 1365 C CA . ILE B 1 11 ? -0.816 -14.781 -5.469 1 98.25 11 ILE B CA 1
ATOM 1366 C C . ILE B 1 11 ? -1.96 -15.344 -6.312 1 98.25 11 ILE B C 1
ATOM 1368 O O . ILE B 1 11 ? -3.023 -15.672 -5.781 1 98.25 11 ILE B O 1
ATOM 1372 N N . LEU B 1 12 ? -1.731 -15.406 -7.609 1 98.44 12 LEU B N 1
ATOM 1373 C CA . LEU B 1 12 ? -2.752 -15.891 -8.531 1 98.44 12 LEU B CA 1
ATOM 1374 C C . LEU B 1 12 ? -3.072 -17.359 -8.273 1 98.44 12 LEU B C 1
ATOM 1376 O O . LEU B 1 12 ? -4.234 -17.766 -8.312 1 98.44 12 LEU B O 1
ATOM 1380 N N . ILE B 1 13 ? -2.08 -18.125 -7.965 1 97.94 13 ILE B N 1
ATOM 1381 C CA . ILE B 1 13 ? -2.262 -19.547 -7.668 1 97.94 13 ILE B CA 1
ATOM 1382 C C . ILE B 1 13 ? -3.012 -19.703 -6.352 1 97.94 13 ILE B C 1
ATOM 1384 O O . ILE B 1 13 ? -3.906 -20.547 -6.234 1 97.94 13 ILE B O 1
ATOM 1388 N N . ASP B 1 14 ? -2.656 -18.906 -5.352 1 98.38 14 ASP B N 1
ATOM 1389 C CA . ASP B 1 14 ? -3.406 -18.922 -4.098 1 98.38 14 ASP B CA 1
ATOM 1390 C C . ASP B 1 14 ? -4.895 -18.688 -4.344 1 98.38 14 ASP B C 1
ATOM 1392 O O . ASP B 1 14 ? -5.738 -19.422 -3.828 1 98.38 14 ASP B O 1
ATOM 1396 N N . MET B 1 15 ? -5.203 -17.672 -5.133 1 98.56 15 MET B N 1
ATOM 1397 C CA . MET B 1 15 ? -6.59 -17.297 -5.398 1 98.56 15 MET B CA 1
ATOM 1398 C C . MET B 1 15 ? -7.312 -18.406 -6.152 1 98.56 15 MET B C 1
ATOM 1400 O O . MET B 1 15 ? -8.508 -18.625 -5.945 1 98.56 15 MET B O 1
ATOM 1404 N N . GLU B 1 16 ? -6.543 -19.047 -7.012 1 98.25 16 GLU B N 1
ATOM 1405 C CA . GLU B 1 16 ? -7.117 -20.188 -7.73 1 98.25 16 GLU B CA 1
ATOM 1406 C C . GLU B 1 16 ? -7.426 -21.328 -6.777 1 98.25 16 GLU B C 1
ATOM 1408 O O . GLU B 1 16 ? -8.523 -21.891 -6.801 1 98.25 16 GLU B O 1
ATOM 1413 N N . GLU B 1 17 ? -6.504 -21.703 -5.969 1 98.12 17 GLU B N 1
ATOM 1414 C CA . GLU B 1 17 ? -6.656 -22.812 -5.039 1 98.12 17 GLU B CA 1
ATOM 1415 C C . GLU B 1 17 ? -7.766 -22.547 -4.027 1 98.12 17 GLU B C 1
ATOM 1417 O O . GLU B 1 17 ? -8.43 -23.469 -3.559 1 98.12 17 GLU B O 1
ATOM 1422 N N . GLY B 1 18 ? -7.996 -21.328 -3.762 1 98.31 18 GLY B N 1
ATOM 1423 C CA . GLY B 1 18 ? -9.062 -20.953 -2.846 1 98.31 18 GLY B CA 1
ATOM 1424 C C . GLY B 1 18 ? -10.406 -20.781 -3.529 1 98.31 18 GLY B C 1
ATOM 1425 O O . GLY B 1 18 ? -11.422 -20.562 -2.867 1 98.31 18 GLY B O 1
ATOM 1426 N N . GLY B 1 19 ? -10.375 -20.828 -4.773 1 98.31 19 GLY B N 1
ATOM 1427 C CA . GLY B 1 19 ? -11.609 -20.656 -5.523 1 98.31 19 GLY B CA 1
ATOM 1428 C C . GLY B 1 19 ? -12.07 -19.219 -5.594 1 98.31 19 GLY B C 1
ATOM 1429 O O . GLY B 1 19 ? -13.273 -18.953 -5.621 1 98.31 19 GLY B O 1
ATOM 1430 N N . LEU B 1 20 ? -11.172 -18.312 -5.625 1 98.62 20 LEU B N 1
ATOM 1431 C CA . LEU B 1 20 ? -11.547 -16.906 -5.457 1 98.62 20 LEU B CA 1
ATOM 1432 C C . LEU B 1 20 ? -11.188 -16.094 -6.699 1 98.62 20 LEU B C 1
ATOM 1434 O O . LEU B 1 20 ? -11.352 -14.875 -6.719 1 98.62 20 LEU B O 1
ATOM 1438 N N . LEU B 1 21 ? -10.742 -16.672 -7.789 1 98.44 21 LEU B N 1
ATOM 1439 C CA . LEU B 1 21 ? -10.227 -15.953 -8.945 1 98.44 21 LEU B CA 1
ATOM 1440 C C . LEU B 1 21 ? -11.305 -15.07 -9.562 1 98.44 21 LEU B C 1
ATOM 1442 O O . LEU B 1 21 ? -11.062 -13.891 -9.828 1 98.44 21 LEU B O 1
ATOM 1446 N N . GLU B 1 22 ? -12.445 -15.594 -9.797 1 98.38 22 GLU B N 1
ATOM 1447 C CA . GLU B 1 22 ? -13.516 -14.82 -10.422 1 98.38 22 GLU B CA 1
ATOM 1448 C C . GLU B 1 22 ? -13.875 -13.594 -9.586 1 98.38 22 GLU B C 1
ATOM 1450 O O . GLU B 1 22 ? -14.016 -12.492 -10.117 1 98.38 22 GLU B O 1
ATOM 1455 N N . ALA B 1 23 ? -14.023 -13.852 -8.312 1 98.62 23 ALA B N 1
ATOM 1456 C CA . ALA B 1 23 ? -14.328 -12.75 -7.406 1 98.62 23 ALA B CA 1
ATOM 1457 C C . ALA B 1 23 ? -13.211 -11.711 -7.414 1 98.62 23 ALA B C 1
ATOM 1459 O O . ALA B 1 23 ? -13.477 -10.508 -7.371 1 98.62 23 ALA B O 1
ATOM 1460 N N . MET B 1 24 ? -11.984 -12.164 -7.422 1 98.62 24 MET B N 1
ATOM 1461 C CA . MET B 1 24 ? -10.82 -11.281 -7.43 1 98.62 24 MET B CA 1
ATOM 1462 C C . MET B 1 24 ? -10.891 -10.305 -8.594 1 98.62 24 MET B C 1
ATOM 1464 O O . MET B 1 24 ? -10.688 -9.102 -8.414 1 98.62 24 MET B O 1
ATOM 1468 N N . PHE B 1 25 ? -11.273 -10.719 -9.766 1 98.5 25 PHE B N 1
ATOM 1469 C CA . PHE B 1 25 ? -11.227 -9.898 -10.969 1 98.5 25 PHE B CA 1
ATOM 1470 C C . PHE B 1 25 ? -12.453 -9.008 -11.055 1 98.5 25 PHE B C 1
ATOM 1472 O O . PHE B 1 25 ? -12.562 -8.18 -11.969 1 98.5 25 PHE B O 1
ATOM 1479 N N . GLN B 1 26 ? -13.312 -9.109 -10.062 1 98.06 26 GLN B N 1
ATOM 1480 C CA . GLN B 1 26 ? -14.445 -8.188 -9.945 1 98.06 26 GLN B CA 1
ATOM 1481 C C . GLN B 1 26 ? -14.102 -7.016 -9.023 1 98.06 26 GLN B C 1
ATOM 1483 O O . GLN B 1 26 ? -14.852 -6.039 -8.953 1 98.06 26 GLN B O 1
ATOM 1488 N N . LEU B 1 27 ? -13.047 -7.121 -8.359 1 98.19 27 LEU B N 1
ATOM 1489 C CA . LEU B 1 27 ? -12.609 -6.016 -7.512 1 98.19 27 LEU B CA 1
ATOM 1490 C C . LEU B 1 27 ? -12.266 -4.789 -8.352 1 98.19 27 LEU B C 1
ATOM 1492 O O . LEU B 1 27 ? -11.836 -4.918 -9.5 1 98.19 27 LEU B O 1
ATOM 1496 N N . PRO B 1 28 ? -12.422 -3.58 -7.754 1 97.44 28 PRO B N 1
ATOM 1497 C CA . PRO B 1 28 ? -12.086 -2.352 -8.477 1 97.44 28 PRO B CA 1
ATOM 1498 C C . PRO B 1 28 ? -10.586 -2.068 -8.492 1 97.44 28 PRO B C 1
ATOM 1500 O O . PRO B 1 28 ? -10.156 -0.975 -8.109 1 97.44 28 PRO B O 1
ATOM 1503 N N . TYR B 1 29 ? -9.797 -3.074 -8.891 1 98 29 TYR B N 1
ATOM 1504 C CA . TYR B 1 29 ? -8.367 -3.021 -9.18 1 98 29 TYR B CA 1
ATOM 1505 C C . TYR B 1 29 ? -8.07 -3.549 -10.578 1 98 29 TYR B C 1
ATOM 1507 O O . TYR B 1 29 ? -8.836 -4.348 -11.117 1 98 29 TYR B O 1
ATOM 1515 N N . ASP B 1 30 ? -7.012 -3.049 -11.125 1 97.81 30 ASP B N 1
ATOM 1516 C CA . ASP B 1 30 ? -6.434 -3.68 -12.305 1 97.81 30 ASP B CA 1
ATOM 1517 C C . ASP B 1 30 ? -5.285 -4.609 -11.93 1 97.81 30 ASP B C 1
ATOM 1519 O O . ASP B 1 30 ? -4.371 -4.211 -11.203 1 97.81 30 ASP B O 1
ATOM 1523 N N . PHE B 1 31 ? -5.41 -5.805 -12.391 1 98.69 31 PHE B N 1
ATOM 1524 C CA . PHE B 1 31 ? -4.375 -6.785 -12.086 1 98.69 31 PHE B CA 1
ATOM 1525 C C . PHE B 1 31 ? -3.516 -7.059 -13.312 1 98.69 31 PHE B C 1
ATOM 1527 O O . PHE B 1 31 ? -4.039 -7.289 -14.406 1 98.69 31 PHE B O 1
ATOM 1534 N N . ALA B 1 32 ? -2.207 -7.047 -13.086 1 98.88 32 ALA B N 1
ATOM 1535 C CA . ALA B 1 32 ? -1.286 -7.355 -14.172 1 98.88 32 ALA B CA 1
ATOM 1536 C C . ALA B 1 32 ? -0.081 -8.141 -13.664 1 98.88 32 ALA B C 1
ATOM 1538 O O . ALA B 1 32 ? 0.188 -8.172 -12.461 1 98.88 32 ALA B O 1
ATOM 1539 N N . THR B 1 33 ? 0.569 -8.852 -14.539 1 98.81 33 THR B N 1
ATOM 1540 C CA . THR B 1 33 ? 1.828 -9.539 -14.281 1 98.81 33 THR B CA 1
ATOM 1541 C C . THR B 1 33 ? 2.777 -9.398 -15.461 1 98.81 33 THR B C 1
ATOM 1543 O O . THR B 1 33 ? 2.346 -9.117 -16.578 1 98.81 33 THR B O 1
ATOM 1546 N N . PRO B 1 34 ? 4.09 -9.484 -15.188 1 98.56 34 PRO B N 1
ATOM 1547 C CA . PRO B 1 34 ? 5.004 -9.484 -16.344 1 98.56 34 PRO B CA 1
ATOM 1548 C C . PRO B 1 34 ? 4.672 -10.578 -17.344 1 98.56 34 PRO B C 1
ATOM 1550 O O . PRO B 1 34 ? 4.406 -11.727 -16.969 1 98.56 34 PRO B O 1
ATOM 1553 N N . ASP B 1 35 ? 4.699 -10.188 -18.656 1 98.31 35 ASP B N 1
ATOM 1554 C CA . ASP B 1 35 ? 4.398 -11.164 -19.688 1 98.31 35 ASP B CA 1
ATOM 1555 C C . ASP B 1 35 ? 5.348 -12.359 -19.625 1 98.31 35 ASP B C 1
ATOM 1557 O O . ASP B 1 35 ? 4.922 -13.508 -19.75 1 98.31 35 ASP B O 1
ATOM 1561 N N . ILE B 1 36 ? 6.59 -12.156 -19.328 1 97 36 ILE B N 1
ATOM 1562 C CA . ILE B 1 36 ? 7.605 -13.203 -19.266 1 97 36 ILE B CA 1
ATOM 1563 C C . ILE B 1 36 ? 7.281 -14.156 -18.109 1 97 36 ILE B C 1
AT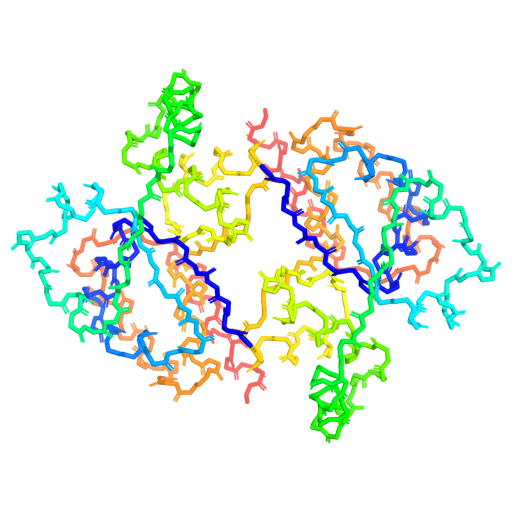OM 1565 O O . ILE B 1 36 ? 7.402 -15.375 -18.25 1 97 36 ILE B O 1
ATOM 1569 N N . LEU B 1 37 ? 6.93 -13.609 -17 1 97.62 37 LEU B N 1
ATOM 1570 C CA . LEU B 1 37 ? 6.539 -14.43 -15.867 1 97.62 37 LEU B CA 1
ATOM 1571 C C . LEU B 1 37 ? 5.336 -15.305 -16.203 1 97.62 37 LEU B C 1
ATOM 1573 O O . LEU B 1 37 ? 5.309 -16.484 -15.875 1 97.62 37 LEU B O 1
ATOM 1577 N N . PHE B 1 38 ? 4.359 -14.734 -16.875 1 98.5 38 PHE B N 1
ATOM 1578 C CA . PHE B 1 38 ? 3.156 -15.469 -17.266 1 98.5 38 PHE B CA 1
ATOM 1579 C C . PHE B 1 38 ? 3.502 -16.656 -18.141 1 98.5 38 PHE B C 1
ATOM 1581 O O . PHE B 1 38 ? 3.059 -17.781 -17.891 1 98.5 38 PHE B O 1
ATOM 1588 N N . VAL B 1 39 ? 4.281 -16.422 -19.156 1 97.94 39 VAL B N 1
ATOM 1589 C CA . VAL B 1 39 ? 4.645 -17.453 -20.109 1 97.94 39 VAL B CA 1
ATOM 1590 C C . VAL B 1 39 ? 5.398 -18.578 -19.406 1 97.94 39 VAL B C 1
ATOM 1592 O O . VAL B 1 39 ? 5.113 -19.766 -19.625 1 97.94 39 VAL B O 1
ATOM 1595 N N . GLU B 1 40 ? 6.227 -18.266 -18.5 1 97.31 40 GLU B N 1
ATOM 1596 C CA . GLU B 1 40 ? 7.125 -19.234 -17.875 1 97.31 40 GLU B CA 1
ATOM 1597 C C . GLU B 1 40 ? 6.418 -20.016 -16.766 1 97.31 40 GLU B C 1
ATOM 1599 O O . GLU B 1 40 ? 6.684 -21.203 -16.562 1 97.31 40 GLU B O 1
ATOM 1604 N N . GLU B 1 41 ? 5.477 -19.359 -16.094 1 96.88 41 GLU B N 1
ATOM 1605 C CA . GLU B 1 41 ? 5.027 -19.969 -14.844 1 96.88 41 GLU B CA 1
ATOM 1606 C C . GLU B 1 41 ? 3.525 -20.234 -14.867 1 96.88 41 GLU B C 1
ATOM 1608 O O . GLU B 1 41 ? 3.029 -21.078 -14.125 1 96.88 41 GLU B O 1
ATOM 1613 N N . LEU B 1 42 ? 2.838 -19.531 -15.719 1 97.62 42 LEU B N 1
ATOM 1614 C CA . LEU B 1 42 ? 1.394 -19.578 -15.523 1 97.62 42 LEU B CA 1
ATOM 1615 C C . LEU B 1 42 ? 0.685 -20.078 -16.781 1 97.62 42 LEU B C 1
ATOM 1617 O O . LEU B 1 42 ? -0.356 -20.734 -16.688 1 97.62 42 LEU B O 1
ATOM 1621 N N . GLU B 1 43 ? 1.206 -19.859 -17.875 1 97.5 43 GLU B N 1
ATOM 1622 C CA . GLU B 1 43 ? 0.515 -20.047 -19.141 1 97.5 43 GLU B CA 1
ATOM 1623 C C . GLU B 1 43 ? 0.074 -21.5 -19.328 1 97.5 43 GLU B C 1
ATOM 1625 O O . GLU B 1 43 ? -1.045 -21.766 -19.766 1 97.5 43 GLU B O 1
ATOM 1630 N N . GLU B 1 44 ? 0.844 -22.438 -19.016 1 97.25 44 GLU B N 1
ATOM 1631 C CA . GLU B 1 44 ? 0.57 -23.844 -19.25 1 97.25 44 GLU B CA 1
ATOM 1632 C C . GLU B 1 44 ? -0.602 -24.328 -18.391 1 97.25 44 GLU B C 1
ATOM 1634 O O . GLU B 1 44 ? -1.523 -24.969 -18.906 1 97.25 44 GLU B O 1
ATOM 1639 N N . ASP B 1 45 ? -0.645 -23.969 -17.172 1 96.38 45 ASP B N 1
ATOM 1640 C CA . ASP B 1 45 ? -1.593 -24.547 -16.219 1 96.38 45 ASP B CA 1
ATOM 1641 C C . ASP B 1 45 ? -2.771 -23.609 -15.977 1 96.38 45 ASP B C 1
ATOM 1643 O O . ASP B 1 45 ? -3.848 -24.047 -15.57 1 96.38 45 ASP B O 1
ATOM 1647 N N . HIS B 1 46 ? -2.51 -22.344 -16.281 1 96.81 46 HIS B N 1
ATOM 1648 C CA . HIS B 1 46 ? -3.529 -21.359 -15.922 1 96.81 46 HIS B CA 1
ATOM 1649 C C . HIS B 1 46 ? -3.77 -20.375 -17.047 1 96.81 46 HIS B C 1
ATOM 1651 O O . HIS B 1 46 ? -3.758 -19.156 -16.828 1 96.81 46 HIS B O 1
ATOM 1657 N N . PRO B 1 47 ? -4.02 -20.766 -18.281 1 96.12 47 PRO B N 1
ATOM 1658 C CA . PRO B 1 47 ? -4.227 -19.844 -19.391 1 96.12 47 PRO B CA 1
ATOM 1659 C C . PRO B 1 47 ? -5.504 -19.016 -19.25 1 96.12 47 PRO B C 1
ATOM 1661 O O . PRO B 1 47 ? -5.605 -17.922 -19.797 1 96.12 47 PRO B O 1
ATOM 1664 N N . HIS B 1 48 ? -6.43 -19.453 -18.5 1 97.38 48 HIS B N 1
ATOM 1665 C CA . HIS B 1 48 ? -7.746 -18.844 -18.344 1 97.38 48 HIS B CA 1
ATOM 1666 C C . HIS B 1 48 ? -7.66 -17.531 -17.578 1 97.38 48 HIS B C 1
ATOM 1668 O O . HIS B 1 48 ? -8.617 -16.75 -17.562 1 97.38 48 HIS B O 1
ATOM 1674 N N . LEU B 1 49 ? -6.512 -17.281 -16.938 1 98.12 49 LEU B N 1
ATOM 1675 C CA . LEU B 1 49 ? -6.324 -16.031 -16.188 1 98.12 49 LEU B CA 1
ATOM 1676 C C . LEU B 1 49 ? -6.516 -14.828 -17.109 1 98.12 49 LEU B C 1
ATOM 1678 O O . LEU B 1 49 ? -7.035 -13.797 -16.688 1 98.12 49 LEU B O 1
ATOM 1682 N N . LEU B 1 50 ? -6.129 -14.938 -18.312 1 98.12 50 LEU B N 1
ATOM 1683 C CA . LEU B 1 50 ? -6.266 -13.844 -19.281 1 98.12 50 LEU B CA 1
ATOM 1684 C C . LEU B 1 50 ? -7.734 -13.562 -19.578 1 98.12 50 LEU B C 1
ATOM 1686 O O . LEU B 1 50 ? -8.141 -12.406 -19.688 1 98.12 50 LEU B O 1
ATOM 1690 N N . ASP B 1 51 ? -8.5 -14.633 -19.625 1 98 51 ASP B N 1
ATOM 1691 C CA . ASP B 1 51 ? -9.93 -14.5 -19.906 1 98 51 ASP B CA 1
ATOM 1692 C C . ASP B 1 51 ? -10.656 -13.836 -18.734 1 98 51 ASP B C 1
ATOM 1694 O O . ASP B 1 51 ? -11.695 -13.203 -18.922 1 98 51 ASP B O 1
ATOM 1698 N N . LEU B 1 52 ? -10.07 -13.984 -17.594 1 97.81 52 LEU B N 1
ATOM 1699 C CA . LEU B 1 52 ? -10.703 -13.445 -16.406 1 97.81 52 LEU B CA 1
ATOM 1700 C C . LEU B 1 52 ? -10.391 -11.961 -16.234 1 97.81 52 LEU B C 1
ATOM 1702 O O . LEU B 1 52 ? -11.07 -11.258 -15.484 1 97.81 52 LEU B O 1
ATOM 1706 N N . GLY B 1 53 ? -9.258 -11.516 -16.859 1 97.62 53 GLY B N 1
ATOM 1707 C CA . GLY B 1 53 ? -8.992 -10.086 -16.781 1 97.62 53 GLY B CA 1
ATOM 1708 C C . GLY B 1 53 ? -7.551 -9.766 -16.422 1 97.62 53 GLY B C 1
ATOM 1709 O O . GLY B 1 53 ? -7.188 -8.602 -16.266 1 97.62 53 GLY B O 1
ATOM 1710 N N . LEU B 1 54 ? -6.746 -10.797 -16.297 1 98.69 54 LEU B N 1
ATOM 1711 C CA . LEU B 1 54 ? -5.336 -10.547 -16.031 1 98.69 54 LEU B CA 1
ATOM 1712 C C . LEU B 1 54 ? -4.656 -9.891 -17.219 1 98.69 54 LEU B C 1
ATOM 1714 O O . LEU B 1 54 ? -4.723 -10.406 -18.344 1 98.69 54 LEU B O 1
ATOM 1718 N N . ALA B 1 55 ? -4.043 -8.75 -16.969 1 98.75 55 ALA B N 1
ATOM 1719 C CA . ALA B 1 55 ? -3.303 -8.078 -18.031 1 98.75 55 ALA B CA 1
ATOM 1720 C C . ALA B 1 55 ? -1.833 -8.484 -18.031 1 98.75 55 ALA B C 1
ATOM 1722 O O . ALA B 1 55 ? -1.257 -8.734 -16.969 1 98.75 55 ALA B O 1
ATOM 1723 N N . LEU B 1 56 ? -1.304 -8.555 -19.188 1 98.69 56 LEU B N 1
ATOM 1724 C CA . LEU B 1 56 ? 0.131 -8.773 -19.344 1 98.69 56 LEU B CA 1
ATOM 1725 C C . LEU B 1 56 ? 0.841 -7.465 -19.688 1 98.69 56 LEU B C 1
ATOM 1727 O O . LEU B 1 56 ? 0.4 -6.727 -20.562 1 98.69 56 LEU B O 1
ATOM 1731 N N . LYS B 1 57 ? 1.917 -7.211 -18.922 1 98.62 57 LYS B N 1
ATOM 1732 C CA . LYS B 1 57 ? 2.693 -6.008 -19.188 1 98.62 57 LYS B CA 1
ATOM 1733 C C . LYS B 1 57 ? 4.152 -6.344 -19.484 1 98.62 57 LYS B C 1
ATOM 1735 O O . LYS B 1 57 ? 4.711 -7.27 -18.875 1 98.62 57 LYS B O 1
ATOM 1740 N N . GLU B 1 58 ? 4.719 -5.523 -20.344 1 98.06 58 GLU B N 1
ATOM 1741 C CA . GLU B 1 58 ? 6.125 -5.707 -20.688 1 98.06 58 GLU B CA 1
ATOM 1742 C C . GLU B 1 58 ? 7.031 -4.906 -19.75 1 98.06 58 GLU B C 1
ATOM 1744 O O . GLU B 1 58 ? 6.703 -3.775 -19.375 1 98.06 58 GLU B O 1
ATOM 1749 N N . VAL B 1 59 ? 8.094 -5.539 -19.453 1 97.62 59 VAL B N 1
ATOM 1750 C CA . VAL B 1 59 ? 9.164 -4.832 -18.75 1 97.62 59 VAL B CA 1
ATOM 1751 C C . VAL B 1 59 ? 10.023 -4.07 -19.75 1 97.62 59 VAL B C 1
ATOM 1753 O O . VAL B 1 59 ? 10.539 -4.652 -20.703 1 97.62 59 VAL B O 1
ATOM 1756 N N . SER B 1 60 ? 10.117 -2.768 -19.578 1 97.81 60 SER B N 1
ATOM 1757 C CA . SER B 1 60 ? 10.906 -1.947 -20.484 1 97.81 60 SER B CA 1
ATOM 1758 C C . SER B 1 60 ? 12.375 -2.334 -20.438 1 97.81 60 SER B C 1
ATOM 1760 O O . SER B 1 60 ? 12.805 -3.066 -19.547 1 97.81 60 SER B O 1
ATOM 1762 N N . ALA B 1 61 ? 13.133 -1.808 -21.375 1 96.75 61 ALA B N 1
ATOM 1763 C CA . ALA B 1 61 ? 14.57 -2.076 -21.422 1 96.75 61 ALA B CA 1
ATOM 1764 C C . ALA B 1 61 ? 15.258 -1.551 -20.156 1 96.75 61 ALA B C 1
ATOM 1766 O O . ALA B 1 61 ? 16.109 -2.227 -19.578 1 96.75 61 ALA B O 1
ATOM 1767 N N . GLU B 1 62 ? 14.891 -0.402 -19.781 1 97.06 62 GLU B N 1
ATOM 1768 C CA . GLU B 1 62 ? 15.453 0.191 -18.578 1 97.06 62 GLU B CA 1
ATOM 1769 C C . GLU B 1 62 ? 15.117 -0.645 -17.344 1 97.06 62 GLU B C 1
ATOM 1771 O O . GLU B 1 62 ? 15.984 -0.904 -16.5 1 97.06 62 GLU B O 1
ATOM 1776 N N . SER B 1 63 ? 13.914 -1.08 -17.266 1 97.19 63 SER B N 1
ATOM 1777 C CA . SER B 1 63 ? 13.484 -1.876 -16.125 1 97.19 63 SER B CA 1
ATOM 1778 C C . SER B 1 63 ? 14.086 -3.275 -16.156 1 97.19 63 SER B C 1
ATOM 1780 O O . SER B 1 63 ? 14.312 -3.893 -15.117 1 97.19 63 SER B O 1
ATOM 1782 N N . MET B 1 64 ? 14.32 -3.758 -17.344 1 96.94 64 MET B N 1
ATOM 1783 C CA . MET B 1 64 ? 14.992 -5.047 -17.469 1 96.94 64 MET B CA 1
ATOM 1784 C C . MET B 1 64 ? 16.391 -4.988 -16.875 1 96.94 64 MET B C 1
ATOM 1786 O O . MET B 1 64 ? 16.812 -5.906 -16.172 1 96.94 64 MET B O 1
ATOM 1790 N N . MET B 1 65 ? 17.094 -3.951 -17.141 1 97.44 65 MET B N 1
ATOM 1791 C CA . MET B 1 65 ? 18.422 -3.766 -16.547 1 97.44 65 MET B CA 1
ATOM 1792 C C . MET B 1 65 ? 18.328 -3.666 -15.031 1 97.44 65 MET B C 1
ATOM 1794 O O . MET B 1 65 ? 19.141 -4.258 -14.32 1 97.44 65 MET B O 1
ATOM 1798 N N . TYR B 1 66 ? 17.406 -2.939 -14.602 1 97.75 66 TYR B N 1
ATOM 1799 C CA . TYR B 1 66 ? 17.156 -2.818 -13.172 1 97.75 66 TYR B CA 1
ATOM 1800 C C . TYR B 1 66 ? 16.844 -4.176 -12.562 1 97.75 66 TYR B C 1
ATOM 1802 O O . TYR B 1 66 ? 17.375 -4.531 -11.508 1 97.75 66 TYR B O 1
ATOM 1810 N N . ALA B 1 67 ? 16.016 -5.008 -13.203 1 97.19 67 ALA B N 1
ATOM 1811 C CA . ALA B 1 67 ? 15.664 -6.344 -12.727 1 97.19 67 ALA B CA 1
ATOM 1812 C C . ALA B 1 67 ? 16.906 -7.23 -12.625 1 97.19 67 ALA B C 1
ATOM 1814 O O . ALA B 1 67 ? 17.047 -8.008 -11.68 1 97.19 67 ALA B O 1
ATOM 1815 N N . MET B 1 68 ? 17.672 -7.09 -13.57 1 96.75 68 MET B N 1
ATOM 1816 C CA . MET B 1 68 ? 18.891 -7.887 -13.562 1 96.75 68 MET B CA 1
ATOM 1817 C C . MET B 1 68 ? 19.781 -7.5 -12.391 1 96.75 68 MET B C 1
ATOM 1819 O O . MET B 1 68 ? 20.406 -8.359 -11.766 1 96.75 68 MET B O 1
ATOM 1823 N N . GLN B 1 69 ? 19.875 -6.242 -12.109 1 97.81 6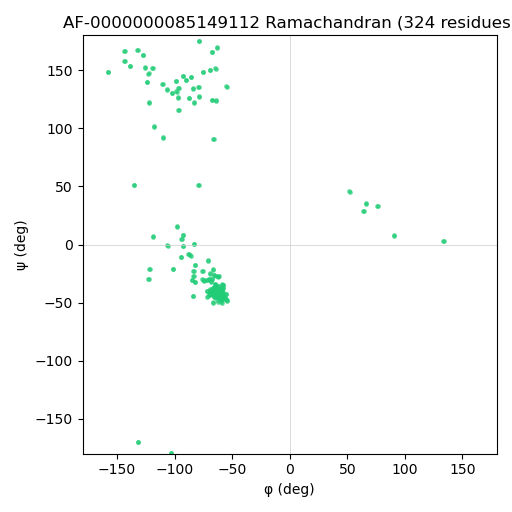9 GLN B N 1
ATOM 1824 C CA . GLN B 1 69 ? 20.625 -5.793 -10.938 1 97.81 69 GLN B CA 1
ATOM 1825 C C . GLN B 1 69 ? 20.016 -6.348 -9.656 1 97.81 69 GLN B C 1
ATOM 1827 O O . GLN B 1 69 ? 20.734 -6.766 -8.75 1 97.81 69 GLN B O 1
ATOM 1832 N N . LEU B 1 70 ? 18.734 -6.336 -9.578 1 97.81 70 LEU B N 1
ATOM 1833 C CA . LEU B 1 70 ? 18.031 -6.859 -8.414 1 97.81 70 LEU B CA 1
ATOM 1834 C C . LEU B 1 70 ? 18.391 -8.32 -8.172 1 97.81 70 LEU B C 1
ATOM 1836 O O . LEU B 1 70 ? 18.547 -8.75 -7.027 1 97.81 70 LEU B O 1
ATOM 1840 N N . THR B 1 71 ? 18.422 -9.094 -9.266 1 96.81 71 THR B N 1
ATOM 1841 C CA . THR B 1 71 ? 18.719 -10.516 -9.148 1 96.81 71 THR B CA 1
ATOM 1842 C C . THR B 1 71 ? 20.094 -10.734 -8.508 1 96.81 71 THR B C 1
ATOM 1844 O O . THR B 1 71 ? 20.297 -11.719 -7.789 1 96.81 71 THR B O 1
ATOM 1847 N N . GLY B 1 72 ? 21 -9.836 -8.805 1 96.75 72 GLY B N 1
ATOM 1848 C CA . GLY B 1 72 ? 22.312 -9.914 -8.188 1 96.75 72 GLY B CA 1
ATOM 1849 C C . GLY B 1 72 ? 22.328 -9.484 -6.734 1 96.75 72 GLY B C 1
ATOM 1850 O O . GLY B 1 72 ? 23.109 -9.992 -5.938 1 96.75 72 GLY B O 1
ATOM 1851 N N . THR B 1 73 ? 21.531 -8.633 -6.355 1 97.12 73 THR B N 1
ATOM 1852 C CA . THR B 1 73 ? 21.484 -8.039 -5.023 1 97.12 73 THR B CA 1
ATOM 1853 C C . THR B 1 73 ? 20.688 -8.922 -4.07 1 97.12 73 THR B C 1
ATOM 1855 O O . THR B 1 73 ? 21.078 -9.133 -2.924 1 97.12 73 THR B O 1
ATOM 1858 N N . TYR B 1 74 ? 19.594 -9.367 -4.598 1 97.06 74 TYR B N 1
ATOM 1859 C CA . TYR B 1 74 ? 18.688 -10.164 -3.777 1 97.06 74 TYR B CA 1
ATOM 1860 C C . TYR B 1 74 ? 18.688 -11.625 -4.227 1 97.06 74 TYR B C 1
ATOM 1862 O O . TYR B 1 74 ? 17.781 -12.055 -4.949 1 97.06 74 TYR B O 1
ATOM 1870 N N . THR B 1 75 ? 19.469 -12.422 -3.691 1 96.25 75 THR B N 1
ATOM 1871 C CA .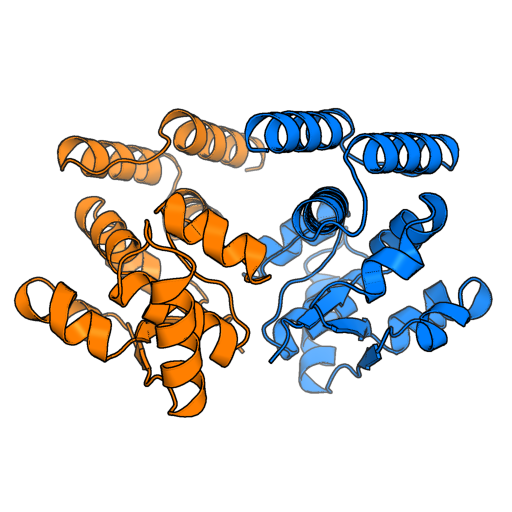 THR B 1 75 ? 19.75 -13.766 -4.184 1 96.25 75 THR B CA 1
ATOM 1872 C C . THR B 1 75 ? 18.672 -14.742 -3.727 1 96.25 75 THR B C 1
ATOM 1874 O O . THR B 1 75 ? 18.547 -15.844 -4.27 1 96.25 75 THR B O 1
ATOM 1877 N N . GLN B 1 76 ? 17.938 -14.336 -2.73 1 96.38 76 GLN B N 1
ATOM 1878 C CA . GLN B 1 76 ? 16.891 -15.227 -2.227 1 96.38 76 GLN B CA 1
ATOM 1879 C C . GLN B 1 76 ? 15.594 -15.055 -3.014 1 96.38 76 GLN B C 1
ATOM 1881 O O . GLN B 1 76 ? 14.656 -15.844 -2.854 1 96.38 76 GLN B O 1
ATOM 1886 N N . ALA B 1 77 ? 15.523 -14.031 -3.883 1 95.25 77 ALA B N 1
ATOM 1887 C CA . ALA B 1 77 ? 14.383 -13.82 -4.77 1 95.25 77 ALA B CA 1
ATOM 1888 C C . ALA B 1 77 ? 14.648 -14.391 -6.16 1 95.25 77 ALA B C 1
ATOM 1890 O O . ALA B 1 77 ? 15.758 -14.25 -6.688 1 95.25 77 ALA B O 1
ATOM 1891 N N . SER B 1 78 ? 13.688 -15.086 -6.68 1 95.56 78 SER B N 1
ATOM 1892 C CA . SER B 1 78 ? 13.867 -15.648 -8.008 1 95.56 78 SER B CA 1
ATOM 1893 C C . SER B 1 78 ? 13.938 -14.562 -9.07 1 95.56 78 SER B C 1
ATOM 1895 O O . SER B 1 78 ? 13.57 -13.414 -8.812 1 95.56 78 SER B O 1
ATOM 1897 N N . ARG B 1 79 ? 14.367 -14.961 -10.195 1 96.12 79 ARG B N 1
ATOM 1898 C CA . ARG B 1 79 ? 14.445 -14.055 -11.336 1 96.12 79 ARG B CA 1
ATOM 1899 C C . ARG B 1 79 ? 13.07 -13.477 -11.664 1 96.12 79 ARG B C 1
ATOM 1901 O O . ARG B 1 79 ? 12.938 -12.266 -11.883 1 96.12 79 ARG B O 1
ATOM 1908 N N . ASN B 1 80 ? 12.047 -14.297 -11.719 1 97.25 80 ASN B N 1
ATOM 1909 C CA . ASN B 1 80 ? 10.695 -13.828 -12.023 1 97.25 80 ASN B CA 1
ATOM 1910 C C . ASN B 1 80 ? 10.164 -12.906 -10.938 1 97.25 80 ASN B C 1
ATOM 1912 O O . ASN B 1 80 ? 9.406 -11.977 -11.219 1 97.25 80 ASN B O 1
ATOM 1916 N N . ASP B 1 81 ? 10.555 -13.18 -9.695 1 97.62 81 ASP B N 1
ATOM 1917 C CA . ASP B 1 81 ? 10.227 -12.266 -8.609 1 97.62 81 ASP B CA 1
ATOM 1918 C C . ASP B 1 81 ? 10.789 -10.867 -8.875 1 97.62 81 ASP B C 1
ATOM 1920 O O . ASP B 1 81 ? 10.086 -9.875 -8.711 1 97.62 81 ASP B O 1
ATOM 1924 N N . CYS B 1 82 ? 12 -10.836 -9.336 1 97.94 82 CYS B N 1
ATOM 1925 C CA . CYS B 1 82 ? 12.664 -9.562 -9.602 1 97.94 82 CYS B CA 1
ATOM 1926 C C . CYS B 1 82 ? 12.016 -8.844 -10.773 1 97.94 82 CYS B C 1
ATOM 1928 O O . CYS B 1 82 ? 11.945 -7.609 -10.797 1 97.94 82 CYS B O 1
ATOM 1930 N N . PHE B 1 83 ? 11.492 -9.57 -11.742 1 97.94 83 PHE B N 1
ATOM 1931 C CA . PHE B 1 83 ? 10.766 -8.977 -12.852 1 97.94 83 PHE B CA 1
ATOM 1932 C C . PHE B 1 83 ? 9.477 -8.32 -12.359 1 97.94 83 PHE B C 1
ATOM 1934 O O . PHE B 1 83 ? 9.141 -7.211 -12.781 1 97.94 83 PHE B O 1
ATOM 1941 N N . ALA B 1 84 ? 8.805 -9.016 -11.492 1 98.56 84 ALA B N 1
ATOM 1942 C CA . ALA B 1 84 ? 7.574 -8.461 -10.93 1 98.56 84 ALA B CA 1
ATOM 1943 C C . ALA B 1 84 ? 7.848 -7.18 -10.148 1 98.56 84 ALA B C 1
ATOM 1945 O O . ALA B 1 84 ? 7.121 -6.195 -10.289 1 98.56 84 ALA B O 1
ATOM 1946 N N . LEU B 1 85 ? 8.883 -7.207 -9.336 1 98.5 85 LEU B N 1
ATOM 1947 C CA . LEU B 1 85 ? 9.266 -6.031 -8.555 1 98.5 85 LEU B CA 1
ATOM 1948 C C . LEU B 1 85 ? 9.641 -4.871 -9.477 1 98.5 85 LEU B C 1
ATOM 1950 O O . LEU B 1 85 ? 9.195 -3.74 -9.266 1 98.5 85 LEU B O 1
ATOM 1954 N N . ALA B 1 86 ? 10.422 -5.145 -10.5 1 98.5 86 ALA B N 1
ATOM 1955 C CA . ALA B 1 86 ? 10.844 -4.113 -11.445 1 98.5 86 ALA B CA 1
ATOM 1956 C C . ALA B 1 86 ? 9.648 -3.504 -12.172 1 98.5 86 ALA B C 1
ATOM 1958 O O . ALA B 1 86 ? 9.594 -2.289 -12.383 1 98.5 86 ALA B O 1
ATOM 1959 N N . LEU B 1 87 ? 8.711 -4.348 -12.547 1 98.62 87 LEU B N 1
ATOM 1960 C CA . LEU B 1 87 ? 7.52 -3.865 -13.234 1 98.62 87 LEU B CA 1
ATOM 1961 C C . LEU B 1 87 ? 6.668 -3.006 -12.305 1 98.62 87 LEU B C 1
ATOM 1963 O O . LEU B 1 87 ? 6.105 -1.993 -12.727 1 98.62 87 LEU B O 1
ATOM 1967 N N . ALA B 1 88 ? 6.543 -3.422 -11.055 1 98.44 88 ALA B N 1
ATOM 1968 C CA . ALA B 1 88 ? 5.812 -2.617 -10.078 1 98.44 88 ALA B CA 1
ATOM 1969 C C . ALA B 1 88 ? 6.438 -1.232 -9.93 1 98.44 88 ALA B C 1
ATOM 1971 O O . ALA B 1 88 ? 5.727 -0.226 -9.875 1 98.44 88 ALA B O 1
ATOM 1972 N N . LYS B 1 89 ? 7.742 -1.216 -9.867 1 98 89 LYS B N 1
ATOM 1973 C CA . LYS B 1 89 ? 8.461 0.054 -9.789 1 98 89 LYS B CA 1
ATOM 1974 C C . LYS B 1 89 ? 8.242 0.886 -11.047 1 98 89 LYS B C 1
ATOM 1976 O O . LYS B 1 89 ? 8.016 2.096 -10.969 1 98 89 LYS B O 1
ATOM 1981 N N . GLN B 1 90 ? 8.281 0.228 -12.211 1 97.75 90 GLN B N 1
ATOM 1982 C CA . GLN B 1 90 ? 8.07 0.876 -13.5 1 97.75 90 GLN B CA 1
ATOM 1983 C C . GLN B 1 90 ? 6.699 1.546 -13.555 1 97.75 90 GLN B C 1
ATOM 1985 O O . GLN B 1 90 ? 6.574 2.678 -14.031 1 97.75 90 GLN B O 1
ATOM 1990 N N . GLU B 1 91 ? 5.742 0.853 -13.023 1 97.25 91 GLU B N 1
ATOM 1991 C CA . GLU B 1 91 ? 4.363 1.319 -13.102 1 97.25 91 GLU B CA 1
ATOM 1992 C C . GLU B 1 91 ? 3.99 2.146 -11.875 1 97.25 91 GLU B C 1
ATOM 1994 O O . GLU B 1 91 ? 2.867 2.641 -11.766 1 97.25 91 GLU B O 1
ATOM 1999 N N . GLN B 1 92 ? 4.887 2.326 -10.914 1 96.38 92 GLN B N 1
ATOM 2000 C CA . GLN B 1 92 ? 4.672 3.068 -9.672 1 96.38 92 GLN B CA 1
ATOM 2001 C C . GLN B 1 92 ? 3.412 2.59 -8.953 1 96.38 92 GLN B C 1
ATOM 2003 O O . GLN B 1 92 ? 2.562 3.4 -8.578 1 96.38 92 GLN B O 1
ATOM 2008 N N . CYS B 1 93 ? 3.328 1.264 -8.898 1 97.06 93 CYS B N 1
ATOM 2009 C CA . CYS B 1 93 ? 2.158 0.669 -8.266 1 97.06 93 CYS B CA 1
ATOM 2010 C C . CYS B 1 93 ? 2.566 -0.424 -7.285 1 97.06 93 CYS B C 1
ATOM 2012 O O . CYS B 1 93 ? 3.727 -0.843 -7.262 1 97.06 93 CYS B O 1
ATOM 2014 N N . PRO B 1 94 ? 1.615 -0.906 -6.41 1 97.88 94 PRO B N 1
ATOM 2015 C CA . PRO B 1 94 ? 1.948 -1.944 -5.43 1 97.88 94 PRO B CA 1
ATOM 2016 C C . PRO B 1 94 ? 2.219 -3.301 -6.078 1 97.88 94 PRO B C 1
ATOM 2018 O O . PRO B 1 94 ? 1.698 -3.588 -7.16 1 97.88 94 PRO B O 1
ATOM 2021 N N . LEU B 1 95 ? 3.035 -3.953 -5.398 1 98.56 95 LEU B N 1
ATOM 2022 C CA . LEU B 1 95 ? 3.352 -5.336 -5.742 1 98.56 95 LEU B CA 1
ATOM 2023 C C . LEU B 1 95 ? 2.551 -6.305 -4.879 1 98.56 95 LEU B C 1
ATOM 2025 O O . LEU B 1 95 ? 2.451 -6.129 -3.664 1 98.56 95 LEU B O 1
ATOM 2029 N N . LEU B 1 96 ? 1.925 -7.297 -5.535 1 98.69 96 LEU B N 1
ATOM 2030 C CA . LEU B 1 96 ? 1.257 -8.383 -4.824 1 98.69 96 LEU B CA 1
ATOM 2031 C C . LEU B 1 96 ? 2.166 -9.602 -4.715 1 98.69 96 LEU B C 1
ATOM 2033 O O . LEU B 1 96 ? 2.492 -10.234 -5.727 1 98.69 96 LEU B O 1
ATOM 2037 N N . THR B 1 97 ? 2.504 -9.906 -3.486 1 98.44 97 THR B N 1
ATOM 2038 C CA . THR B 1 97 ? 3.324 -11.102 -3.275 1 98.44 97 THR B CA 1
ATOM 2039 C C . THR B 1 97 ? 3.176 -11.609 -1.847 1 98.44 97 THR B C 1
ATOM 2041 O O . THR B 1 97 ? 2.924 -10.836 -0.924 1 98.44 97 THR B O 1
ATOM 2044 N N . GLY B 1 98 ? 3.285 -12.906 -1.691 1 95.88 98 GLY B N 1
ATOM 2045 C CA . GLY B 1 98 ? 3.352 -13.531 -0.38 1 95.88 98 GLY B CA 1
ATOM 2046 C C . GLY B 1 98 ? 4.742 -14.031 -0.026 1 95.88 98 GLY B C 1
ATOM 2047 O O . GLY B 1 98 ? 4.953 -14.57 1.062 1 95.88 98 GLY B O 1
ATOM 2048 N N . ASP B 1 99 ? 5.652 -13.852 -0.915 1 96.44 99 ASP B N 1
ATOM 2049 C CA . ASP B 1 99 ? 7.016 -14.336 -0.703 1 96.44 99 ASP B CA 1
ATOM 2050 C C . ASP B 1 99 ? 7.793 -13.398 0.219 1 96.44 99 ASP B C 1
ATOM 2052 O O . ASP B 1 99 ? 7.91 -12.203 -0.06 1 96.44 99 ASP B O 1
ATOM 2056 N N . MET B 1 100 ? 8.359 -13.945 1.244 1 95.25 100 MET B N 1
ATOM 2057 C CA . MET B 1 100 ? 9.016 -13.148 2.273 1 95.25 100 MET B CA 1
ATOM 2058 C C . MET B 1 100 ? 10.289 -12.5 1.731 1 95.25 100 MET B C 1
ATOM 2060 O O . MET B 1 100 ? 10.57 -11.336 2.025 1 95.25 100 MET B O 1
ATOM 2064 N N . ALA B 1 101 ? 11.062 -13.234 0.999 1 96.5 101 ALA B N 1
ATOM 2065 C CA . ALA B 1 101 ? 12.289 -12.688 0.429 1 96.5 101 ALA B CA 1
ATOM 2066 C C . ALA B 1 101 ? 11.992 -11.531 -0.514 1 96.5 101 ALA B C 1
ATOM 2068 O O . ALA B 1 101 ? 12.68 -10.508 -0.489 1 96.5 101 ALA B O 1
ATOM 2069 N N . LEU B 1 102 ? 10.961 -11.68 -1.304 1 97.94 102 LEU B N 1
ATOM 2070 C CA . LEU B 1 102 ? 10.57 -10.625 -2.234 1 97.94 102 LEU B CA 1
ATOM 2071 C C . LEU B 1 102 ? 10.008 -9.414 -1.487 1 97.94 102 LEU B C 1
ATOM 2073 O O . LEU B 1 102 ? 10.242 -8.273 -1.883 1 97.94 102 LEU B O 1
ATOM 2077 N N . ARG B 1 103 ? 9.266 -9.648 -0.46 1 97.44 103 ARG B N 1
ATOM 2078 C CA . ARG B 1 103 ? 8.742 -8.57 0.375 1 97.44 103 ARG B CA 1
ATOM 2079 C C . ARG B 1 103 ? 9.875 -7.723 0.946 1 97.44 103 ARG B C 1
ATOM 2081 O O . ARG B 1 103 ? 9.805 -6.492 0.913 1 97.44 103 ARG B O 1
ATOM 2088 N N . LYS B 1 104 ? 10.859 -8.352 1.433 1 96.06 104 LYS B N 1
ATOM 2089 C CA . LYS B 1 104 ? 12 -7.645 2.002 1 96.06 104 LYS B CA 1
ATOM 2090 C C . LYS B 1 104 ? 12.734 -6.832 0.938 1 96.06 104 LYS B C 1
ATOM 2092 O O . LYS B 1 104 ? 13.102 -5.68 1.172 1 96.06 104 LYS B O 1
ATOM 2097 N N . ALA B 1 105 ? 12.922 -7.441 -0.167 1 97.56 105 ALA B N 1
ATOM 2098 C CA . ALA B 1 105 ? 13.562 -6.738 -1.277 1 97.56 105 ALA B CA 1
ATOM 2099 C C . ALA B 1 105 ? 12.75 -5.512 -1.688 1 97.56 105 ALA B C 1
ATOM 2101 O O . ALA B 1 105 ? 13.312 -4.434 -1.899 1 97.56 105 ALA B O 1
ATOM 2102 N N . ALA B 1 106 ? 11.438 -5.707 -1.813 1 98.25 106 ALA B N 1
ATOM 2103 C CA . ALA B 1 106 ? 10.539 -4.621 -2.221 1 98.25 106 ALA B CA 1
ATOM 2104 C C . ALA B 1 106 ? 10.609 -3.457 -1.238 1 98.25 106 ALA B C 1
ATOM 2106 O O . ALA B 1 106 ? 10.641 -2.293 -1.647 1 98.25 106 ALA B O 1
ATOM 2107 N N . GLU B 1 107 ? 10.617 -3.814 -0.009 1 96.75 107 GLU B N 1
ATOM 2108 C CA . GLU B 1 107 ? 10.703 -2.783 1.02 1 96.75 107 GLU B CA 1
ATOM 2109 C C . GLU B 1 107 ? 12 -1.983 0.89 1 96.75 107 GLU B C 1
ATOM 2111 O O . GLU B 1 107 ? 11.984 -0.752 0.962 1 96.75 107 GLU B O 1
ATOM 2116 N N . LYS B 1 108 ? 13.055 -2.637 0.703 1 96.81 108 LYS B N 1
ATOM 2117 C CA . LYS B 1 108 ? 14.344 -1.974 0.548 1 96.81 108 LYS B CA 1
ATOM 2118 C C . LYS B 1 108 ? 14.383 -1.139 -0.729 1 96.81 108 LYS B C 1
ATOM 2120 O O . LYS B 1 108 ? 15.094 -0.132 -0.796 1 96.81 108 LYS B O 1
ATOM 2125 N N . GLU B 1 109 ? 13.602 -1.522 -1.678 1 97.56 109 GLU B N 1
ATOM 2126 C CA . GLU B 1 109 ? 13.523 -0.786 -2.936 1 97.56 109 GLU B CA 1
ATOM 2127 C C . GLU B 1 109 ? 12.383 0.235 -2.906 1 97.56 109 GLU B C 1
ATOM 2129 O O . GLU B 1 109 ? 12.055 0.828 -3.936 1 97.56 109 GLU B O 1
ATOM 2134 N N . ALA B 1 110 ? 11.703 0.393 -1.794 1 97.56 110 ALA B N 1
ATOM 2135 C CA . ALA B 1 110 ? 10.664 1.392 -1.554 1 97.56 110 ALA B CA 1
ATOM 2136 C C . ALA B 1 110 ? 9.438 1.128 -2.424 1 97.56 110 ALA B C 1
ATOM 2138 O O . ALA B 1 110 ? 8.867 2.057 -2.996 1 97.56 110 ALA B O 1
ATOM 2139 N N . ALA B 1 111 ? 9.156 -0.116 -2.631 1 97.31 111 ALA B N 1
ATOM 2140 C CA . ALA B 1 111 ? 7.906 -0.509 -3.273 1 97.31 111 ALA B CA 1
ATOM 2141 C C . ALA B 1 111 ? 6.867 -0.935 -2.238 1 97.31 111 ALA B C 1
ATOM 2143 O O . ALA B 1 111 ? 7.199 -1.614 -1.263 1 97.31 111 ALA B O 1
ATOM 2144 N N . ILE B 1 112 ? 5.613 -0.563 -2.451 1 97.56 112 ILE B N 1
ATOM 2145 C CA . ILE B 1 112 ? 4.52 -0.967 -1.574 1 97.56 112 ILE B CA 1
ATOM 2146 C C . ILE B 1 112 ? 4.098 -2.398 -1.9 1 97.56 112 ILE B C 1
ATOM 2148 O O . ILE B 1 112 ? 3.994 -2.77 -3.072 1 97.56 112 ILE B O 1
ATOM 2152 N N . VAL B 1 113 ? 3.918 -3.148 -0.81 1 97.94 113 VAL B N 1
ATOM 2153 C CA . VAL B 1 113 ? 3.609 -4.559 -1.021 1 97.94 113 VAL B CA 1
ATOM 2154 C C . VAL B 1 113 ? 2.297 -4.91 -0.324 1 97.94 113 VAL B C 1
ATOM 2156 O O . VAL B 1 113 ? 2.031 -4.441 0.785 1 97.94 113 VAL B O 1
ATOM 2159 N N . LYS B 1 114 ? 1.48 -5.723 -0.974 1 98.12 114 LYS B N 1
ATOM 2160 C CA . LYS B 1 114 ? 0.317 -6.395 -0.404 1 98.12 114 LYS B CA 1
ATOM 2161 C C . LYS B 1 114 ? 0.36 -7.895 -0.679 1 98.12 114 LYS B C 1
ATOM 2163 O O . LYS B 1 114 ? 1.193 -8.367 -1.457 1 98.12 114 LYS B O 1
ATOM 2168 N N . GLY B 1 115 ? -0.459 -8.633 0.088 1 98.06 115 GLY B N 1
ATOM 2169 C CA . GLY B 1 115 ? -0.431 -10.086 -0.056 1 98.06 115 GLY B CA 1
ATOM 2170 C C . GLY B 1 115 ? -1.812 -10.695 -0.197 1 98.06 115 GLY B C 1
ATOM 2171 O O . GLY B 1 115 ? -2.799 -9.977 -0.377 1 98.06 115 GLY B O 1
ATOM 2172 N N . THR B 1 116 ? -1.853 -11.977 -0.124 1 98.56 116 THR B N 1
ATOM 2173 C CA . THR B 1 116 ? -3.086 -12.734 -0.301 1 98.56 116 THR B CA 1
ATOM 2174 C C . THR B 1 116 ? -4.102 -12.383 0.781 1 98.56 116 THR B C 1
ATOM 2176 O O . THR B 1 116 ? -5.289 -12.219 0.495 1 98.56 116 THR B O 1
ATOM 2179 N N . VAL B 1 117 ? -3.623 -12.242 1.976 1 98.31 117 VAL B N 1
ATOM 2180 C CA . VAL B 1 117 ? -4.516 -11.961 3.096 1 98.31 117 VAL B CA 1
ATOM 2181 C C . VAL B 1 117 ? -5.211 -10.617 2.879 1 98.31 117 VAL B C 1
ATOM 2183 O O . VAL B 1 117 ? -6.422 -10.5 3.076 1 98.31 117 VAL B O 1
ATOM 2186 N N . TRP B 1 118 ? -4.43 -9.625 2.48 1 98.19 118 TRP B N 1
ATOM 2187 C CA . TRP B 1 118 ? -4.992 -8.32 2.162 1 98.19 118 TRP B CA 1
ATOM 2188 C C . TRP B 1 118 ? -6.012 -8.43 1.036 1 98.19 118 TRP B C 1
ATOM 2190 O O . TRP B 1 118 ? -7.098 -7.844 1.115 1 98.19 118 TRP B O 1
ATOM 2200 N N . LEU B 1 119 ? -5.645 -9.125 0.031 1 98.56 119 LEU B N 1
ATOM 2201 C CA . LEU B 1 119 ? -6.523 -9.266 -1.125 1 98.56 119 LEU B CA 1
ATOM 2202 C C . LEU B 1 119 ? -7.848 -9.914 -0.724 1 98.56 119 LEU B C 1
ATOM 2204 O O . LEU B 1 119 ? -8.914 -9.477 -1.166 1 98.56 119 LEU B O 1
ATOM 2208 N N . VAL B 1 120 ? -7.836 -10.938 0.089 1 98.75 120 VAL B N 1
ATOM 2209 C CA . VAL B 1 120 ? -9.047 -11.602 0.557 1 98.75 120 VAL B CA 1
ATOM 2210 C C . VAL B 1 120 ? -9.875 -10.633 1.398 1 98.75 120 VAL B C 1
ATOM 2212 O O . VAL B 1 120 ? -11.102 -10.594 1.288 1 98.75 120 VAL B O 1
ATOM 2215 N N . SER B 1 121 ? -9.188 -9.859 2.199 1 98.44 121 SER B N 1
ATOM 2216 C CA . SER B 1 121 ? -9.891 -8.844 2.975 1 98.44 121 SER B CA 1
ATOM 2217 C C . SER B 1 121 ? -10.633 -7.867 2.064 1 98.44 121 SER B C 1
ATOM 2219 O O . SER B 1 121 ? -11.742 -7.445 2.371 1 98.44 121 SER B O 1
ATOM 2221 N N . GLN B 1 122 ? -9.984 -7.52 0.957 1 98.31 122 GLN B N 1
ATOM 2222 C CA . GLN B 1 122 ? -10.625 -6.613 0.009 1 98.31 122 GLN B CA 1
ATOM 2223 C C . GLN B 1 122 ? -11.875 -7.246 -0.593 1 98.31 122 GLN B C 1
ATOM 2225 O O . GLN B 1 122 ? -12.867 -6.559 -0.841 1 98.31 122 GLN B O 1
ATOM 2230 N N . LEU B 1 123 ? -11.82 -8.547 -0.819 1 98.81 123 LEU B N 1
ATOM 2231 C CA . LEU B 1 123 ? -13 -9.234 -1.335 1 98.81 123 LEU B CA 1
ATOM 2232 C C . LEU B 1 123 ? -14.172 -9.094 -0.373 1 98.81 123 LEU B C 1
ATOM 2234 O O . LEU B 1 123 ? -15.312 -8.906 -0.802 1 98.81 123 LEU B O 1
ATOM 2238 N N . VAL B 1 124 ? -13.859 -9.188 0.893 1 98.56 124 VAL B N 1
ATOM 2239 C CA . VAL B 1 124 ? -14.898 -9.086 1.913 1 98.56 124 VAL B CA 1
ATOM 2240 C C . VAL B 1 124 ? -15.391 -7.648 2.01 1 98.56 124 VAL B C 1
ATOM 2242 O O . VAL B 1 124 ? -16.594 -7.398 2.021 1 98.56 124 VAL B O 1
ATOM 2245 N N . VAL B 1 125 ? -14.539 -6.711 2.021 1 97.69 125 VAL B N 1
ATOM 2246 C CA . VAL B 1 125 ? -14.859 -5.297 2.152 1 97.69 125 VAL B CA 1
ATOM 2247 C C . VAL B 1 125 ? -15.758 -4.859 0.995 1 97.69 125 VAL B C 1
ATOM 2249 O O . VAL B 1 125 ? -16.703 -4.09 1.187 1 97.69 125 VAL B O 1
ATOM 2252 N N . HIS B 1 126 ? -15.477 -5.371 -0.161 1 97.94 126 HIS B N 1
ATOM 2253 C CA . HIS B 1 126 ? -16.219 -4.98 -1.355 1 97.94 126 HIS B CA 1
ATOM 2254 C C . HIS B 1 126 ? -17.391 -5.93 -1.611 1 97.94 126 HIS B C 1
ATOM 2256 O O . HIS B 1 126 ? -17.953 -5.941 -2.707 1 97.94 126 HIS B O 1
ATOM 2262 N N . GLN B 1 127 ? -17.641 -6.797 -0.669 1 97.81 127 GLN B N 1
ATOM 2263 C CA . GLN B 1 127 ? -18.828 -7.645 -0.608 1 97.81 127 GLN B CA 1
ATOM 2264 C C . GLN B 1 127 ? -18.875 -8.609 -1.785 1 97.81 127 GLN B C 1
ATOM 2266 O O . GLN B 1 127 ? -19.953 -8.93 -2.291 1 97.81 127 GLN B O 1
ATOM 2271 N N . GLN B 1 128 ? -17.719 -8.945 -2.262 1 98.5 128 GLN B N 1
ATOM 2272 C CA . GLN B 1 128 ? -17.656 -10.008 -3.258 1 98.5 128 GLN B CA 1
ATOM 2273 C C . GLN B 1 128 ? -17.844 -11.383 -2.609 1 98.5 128 GLN B C 1
ATOM 2275 O O . GLN B 1 128 ? -18.328 -12.312 -3.246 1 98.5 128 GLN B O 1
ATOM 2280 N N . ILE B 1 129 ? -17.406 -11.484 -1.354 1 98.62 129 ILE B N 1
ATOM 2281 C CA . ILE B 1 129 ? -17.625 -12.648 -0.498 1 98.62 129 ILE B CA 1
ATOM 2282 C C . ILE B 1 129 ? -17.859 -12.195 0.94 1 98.62 129 ILE B C 1
ATOM 2284 O O . ILE B 1 129 ? -17.641 -11.031 1.274 1 98.62 129 ILE B O 1
ATOM 2288 N N . ASN B 1 130 ? -18.344 -13.133 1.762 1 98.31 130 ASN B N 1
ATOM 2289 C CA . ASN B 1 130 ? -18.422 -12.859 3.193 1 98.31 130 ASN B CA 1
ATOM 2290 C C . ASN B 1 130 ? -17.297 -13.57 3.959 1 98.31 130 ASN B C 1
ATOM 2292 O O . ASN B 1 130 ? -16.484 -14.266 3.361 1 98.31 130 ASN B O 1
ATOM 2296 N N . THR B 1 131 ? -17.297 -13.391 5.258 1 98.44 131 THR B N 1
ATOM 2297 C CA . THR B 1 131 ? -16.188 -13.914 6.059 1 98.44 131 THR B CA 1
ATOM 2298 C C . THR B 1 131 ? -16.234 -15.438 6.113 1 98.44 131 THR B C 1
ATOM 2300 O O . THR B 1 131 ? -15.188 -16.094 6.188 1 98.44 131 THR B O 1
ATOM 2303 N N . GLU B 1 132 ? -17.391 -15.992 6.035 1 98.44 132 GLU B N 1
ATOM 2304 C CA . GLU B 1 132 ? -17.5 -17.453 6.004 1 98.44 132 GLU B CA 1
ATOM 2305 C C . GLU B 1 132 ? -16.906 -18.016 4.723 1 98.44 132 GLU B C 1
ATOM 2307 O O . GLU B 1 132 ? -16.188 -19.031 4.758 1 98.44 132 GLU B O 1
ATOM 2312 N N . GLN B 1 133 ? -17.203 -17.375 3.668 1 98.75 133 GLN B N 1
ATOM 2313 C CA . GLN B 1 133 ? -16.641 -17.781 2.387 1 98.75 133 GLN B CA 1
ATOM 2314 C C . GLN B 1 133 ? -15.117 -17.609 2.377 1 98.75 133 GLN B C 1
ATOM 2316 O O . GLN B 1 133 ? -14.398 -18.422 1.797 1 98.75 133 GLN B O 1
ATOM 2321 N N . ALA B 1 134 ? -14.68 -16.547 2.992 1 98.81 134 ALA B N 1
ATOM 2322 C CA . ALA B 1 134 ? -13.242 -16.328 3.1 1 98.81 134 ALA B CA 1
ATOM 2323 C C . ALA B 1 134 ? -12.562 -17.438 3.891 1 98.81 134 ALA B C 1
ATOM 2325 O O . ALA B 1 134 ? -11.508 -17.938 3.498 1 98.81 134 ALA B O 1
ATOM 2326 N N . ARG B 1 135 ? -13.164 -17.844 4.977 1 98.62 135 ARG B N 1
ATOM 2327 C CA . ARG B 1 135 ? -12.609 -18.922 5.789 1 98.62 135 ARG B CA 1
ATOM 2328 C C . ARG B 1 135 ? -12.578 -20.234 5.016 1 98.62 135 ARG B C 1
ATOM 2330 O O . ARG B 1 135 ? -11.609 -20.984 5.113 1 98.62 135 ARG B O 1
ATOM 2337 N N . ALA B 1 136 ? -13.633 -20.469 4.332 1 98.81 136 ALA B N 1
ATOM 2338 C CA . ALA B 1 136 ? -13.664 -21.672 3.504 1 98.81 136 ALA B CA 1
ATOM 2339 C C . ALA B 1 136 ? -12.555 -21.656 2.459 1 98.81 136 ALA B C 1
ATOM 2341 O O . ALA B 1 136 ? -11.922 -22.672 2.201 1 98.81 136 ALA B O 1
ATOM 2342 N N . ALA B 1 137 ? -12.336 -20.531 1.837 1 98.81 137 ALA B N 1
ATOM 2343 C CA . ALA B 1 137 ? -11.266 -20.391 0.848 1 98.81 137 ALA B CA 1
ATOM 2344 C C . ALA B 1 137 ? -9.898 -20.641 1.474 1 98.81 137 ALA B C 1
ATOM 2346 O O . ALA B 1 137 ? -9.055 -21.297 0.879 1 98.81 137 ALA B O 1
ATOM 2347 N N . TYR B 1 138 ? -9.688 -20.125 2.686 1 98.75 138 TYR B N 1
ATOM 2348 C CA . TYR B 1 138 ? -8.43 -20.344 3.391 1 98.75 138 TYR B CA 1
ATOM 2349 C C . TYR B 1 138 ? -8.203 -21.812 3.668 1 98.75 138 TYR B C 1
ATOM 2351 O O . TYR B 1 138 ? -7.094 -22.328 3.52 1 98.75 138 TYR B O 1
ATOM 2359 N N . LYS B 1 139 ? -9.234 -22.484 4.059 1 98.56 139 LYS B N 1
ATOM 2360 C CA . LYS B 1 139 ? -9.133 -23.922 4.301 1 98.56 139 LYS B CA 1
ATOM 2361 C C . LYS B 1 139 ? -8.75 -24.656 3.025 1 98.56 139 LYS B C 1
ATOM 2363 O O . LYS B 1 139 ? -7.926 -25.578 3.061 1 98.56 139 LYS B O 1
ATOM 2368 N N . GLN B 1 140 ? -9.336 -24.266 1.963 1 98.62 140 GLN B N 1
ATOM 2369 C CA . GLN B 1 140 ? -9.016 -24.891 0.678 1 98.62 140 GLN B CA 1
ATOM 2370 C C . GLN B 1 140 ? -7.566 -24.609 0.288 1 98.62 140 GLN B C 1
ATOM 2372 O O . GLN B 1 140 ? -6.867 -25.516 -0.187 1 98.62 140 GLN B O 1
ATOM 2377 N N . MET B 1 141 ? -7.125 -23.391 0.424 1 98.56 141 MET B N 1
ATOM 2378 C CA . MET B 1 141 ? -5.73 -23.047 0.143 1 98.56 141 MET B CA 1
ATOM 2379 C C . MET B 1 141 ? -4.785 -23.922 0.952 1 98.56 141 MET B C 1
ATOM 2381 O O . MET B 1 141 ? -3.801 -24.438 0.417 1 98.56 141 MET B O 1
ATOM 2385 N N . GLN B 1 142 ? -5.121 -24 2.205 1 98.12 142 GLN B N 1
ATOM 2386 C CA . GLN B 1 142 ? -4.289 -24.781 3.107 1 98.12 142 GLN B CA 1
ATOM 2387 C C . GLN B 1 142 ? -4.273 -26.25 2.695 1 98.12 142 GLN B C 1
ATOM 2389 O O . GLN B 1 142 ? -3.213 -26.891 2.662 1 98.12 142 GLN B O 1
ATOM 2394 N N . ALA B 1 143 ? -5.363 -26.781 2.398 1 98.12 143 ALA B N 1
ATOM 2395 C CA . ALA B 1 143 ? -5.496 -28.188 1.985 1 98.12 143 ALA B CA 1
ATOM 2396 C C . ALA B 1 143 ? -4.727 -28.453 0.694 1 98.12 143 ALA B C 1
ATOM 2398 O O . ALA B 1 143 ? -4.234 -29.562 0.476 1 98.12 143 ALA B O 1
ATOM 2399 N N . ASN B 1 144 ? -4.598 -27.391 -0.074 1 97.62 144 ASN B N 1
ATOM 2400 C CA . ASN B 1 144 ? -3.934 -27.547 -1.365 1 97.62 144 ASN B CA 1
ATOM 2401 C C . ASN B 1 144 ? -2.467 -27.125 -1.294 1 97.62 144 ASN B C 1
ATOM 2403 O O . ASN B 1 144 ? -1.862 -26.781 -2.312 1 97.62 144 ASN B O 1
ATOM 2407 N N . GLY B 1 145 ? -1.961 -27.016 -0.127 1 96.81 145 GLY B N 1
ATOM 2408 C CA . GLY B 1 145 ? -0.524 -26.922 0.072 1 96.81 145 GLY B CA 1
ATOM 2409 C C . GLY B 1 145 ? -0.015 -25.484 0.064 1 96.81 145 GLY B C 1
ATOM 2410 O O . GLY B 1 145 ? 1.194 -25.25 0.016 1 96.81 145 GLY B O 1
ATOM 2411 N N . ARG B 1 146 ? -0.957 -24.547 0.037 1 96.62 146 ARG B N 1
ATOM 2412 C CA . ARG B 1 146 ? -0.525 -23.156 0.086 1 96.62 146 ARG B CA 1
ATOM 2413 C C . ARG B 1 146 ? -0.08 -22.766 1.492 1 96.62 146 ARG B C 1
ATOM 2415 O O . ARG B 1 146 ? -0.548 -23.344 2.477 1 96.62 146 ARG B O 1
ATOM 2422 N N . ARG B 1 147 ? 0.89 -21.844 1.53 1 94.56 147 ARG B N 1
ATOM 2423 C CA . ARG B 1 147 ? 1.459 -21.422 2.807 1 94.56 147 ARG B CA 1
ATOM 2424 C C . ARG B 1 147 ? 1.207 -19.938 3.055 1 94.56 147 ARG B C 1
ATOM 2426 O O . ARG B 1 147 ? 1.84 -19.094 2.432 1 94.56 147 ARG B O 1
ATOM 2433 N N . LEU B 1 148 ? 0.242 -19.578 3.863 1 96.25 148 LEU B N 1
ATOM 2434 C CA . LEU B 1 148 ? -0.098 -18.219 4.285 1 96.25 148 LEU B CA 1
ATOM 2435 C C . LEU B 1 148 ? 0.037 -18.078 5.797 1 96.25 148 LEU B C 1
ATOM 2437 O O . LEU B 1 148 ? -0.023 -19.062 6.531 1 96.25 148 LEU B O 1
ATOM 2441 N N . PRO B 1 149 ? 0.312 -16.938 6.227 1 96.19 149 PRO B N 1
ATOM 2442 C CA . PRO B 1 149 ? 0.237 -16.734 7.676 1 96.19 149 PRO B CA 1
ATOM 2443 C C . PRO B 1 149 ? -1.185 -16.859 8.219 1 96.19 149 PRO B C 1
ATOM 2445 O O . PRO B 1 149 ? -1.86 -15.852 8.438 1 96.19 149 PRO B O 1
ATOM 2448 N N . TRP B 1 150 ? -1.521 -18.047 8.594 1 97.56 150 TRP B N 1
ATOM 2449 C CA . TRP B 1 150 ? -2.912 -18.406 8.852 1 97.56 150 TRP B CA 1
ATOM 2450 C C . TRP B 1 150 ? -3.455 -17.656 10.062 1 97.56 150 TRP B C 1
ATOM 2452 O O . TRP B 1 150 ? -4.629 -17.281 10.094 1 97.56 150 TRP B O 1
ATOM 2462 N N . HIS B 1 151 ? -2.631 -17.484 11.047 1 96.81 151 HIS B N 1
ATOM 2463 C CA . HIS B 1 151 ? -3.086 -16.75 12.227 1 96.81 151 HIS B CA 1
ATOM 2464 C C . HIS B 1 151 ? -3.445 -15.305 11.867 1 96.81 151 HIS B C 1
ATOM 2466 O O . HIS B 1 151 ? -4.438 -14.766 12.367 1 96.81 151 HIS B O 1
ATOM 2472 N N . ILE B 1 152 ? -2.691 -14.695 11.023 1 96.56 152 ILE B N 1
ATOM 2473 C CA . ILE B 1 152 ? -2.939 -13.328 10.57 1 96.56 152 ILE B CA 1
ATOM 2474 C C . ILE B 1 152 ? -4.188 -13.297 9.695 1 96.56 152 ILE B C 1
ATOM 2476 O O . ILE B 1 152 ? -4.992 -12.367 9.781 1 96.56 152 ILE B O 1
ATOM 2480 N N . ALA B 1 153 ? -4.305 -14.281 8.82 1 98.12 153 ALA B N 1
ATOM 2481 C CA . ALA B 1 153 ? -5.477 -14.391 7.957 1 98.12 153 ALA B CA 1
ATOM 2482 C C . ALA B 1 153 ? -6.762 -14.445 8.773 1 98.12 153 ALA B C 1
ATOM 2484 O O . ALA B 1 153 ? -7.715 -13.711 8.492 1 98.12 153 ALA B O 1
ATOM 2485 N N . GLU B 1 154 ? -6.715 -15.25 9.805 1 97.75 154 GLU B N 1
ATOM 2486 C CA . GLU B 1 154 ? -7.898 -15.383 10.656 1 97.75 154 GLU B CA 1
ATOM 2487 C C . GLU B 1 154 ? -8.164 -14.094 11.438 1 97.75 154 GLU B C 1
ATOM 2489 O O . GLU B 1 154 ? -9.312 -13.672 11.578 1 97.75 154 GLU B O 1
ATOM 2494 N N . GLN B 1 155 ? -7.141 -13.531 11.914 1 97.06 155 GLN B N 1
ATOM 2495 C CA . GLN B 1 155 ? -7.281 -12.281 12.656 1 97.06 155 GLN B CA 1
ATOM 2496 C C . GLN B 1 155 ? -7.895 -11.188 11.789 1 97.06 155 GLN B C 1
ATOM 2498 O O . GLN B 1 155 ? -8.711 -10.391 12.266 1 97.06 155 GLN B O 1
ATOM 2503 N N . ALA B 1 156 ? -7.492 -11.102 10.57 1 96.81 156 ALA B N 1
ATOM 2504 C CA . ALA B 1 156 ? -8.039 -10.117 9.641 1 96.81 156 ALA B CA 1
ATOM 2505 C C . ALA B 1 156 ? -9.547 -10.297 9.469 1 96.81 156 ALA B C 1
ATOM 2507 O O . ALA B 1 156 ? -10.297 -9.32 9.406 1 96.81 156 ALA B O 1
ATOM 2508 N N . LEU B 1 157 ? -9.992 -11.523 9.461 1 97.69 157 LEU B N 1
ATOM 2509 C CA . LEU B 1 157 ? -11.422 -11.797 9.305 1 97.69 157 LEU B CA 1
ATOM 2510 C C . LEU B 1 157 ? -12.188 -11.414 10.562 1 97.69 157 LEU B C 1
ATOM 2512 O O . LEU B 1 157 ? -13.289 -10.867 10.477 1 97.69 157 LEU B O 1
ATOM 2516 N N . VAL B 1 158 ? -11.602 -11.703 11.648 1 97.31 158 VAL B N 1
ATOM 2517 C CA . VAL B 1 158 ? -12.234 -11.359 12.922 1 97.31 158 VAL B CA 1
ATOM 2518 C C . VAL B 1 158 ? -12.422 -9.844 13.008 1 97.31 158 VAL B C 1
ATOM 2520 O O . VAL B 1 158 ? -13.477 -9.367 13.445 1 97.31 158 VAL B O 1
ATOM 2523 N N . GLU B 1 159 ? -11.43 -9.148 12.609 1 94.75 159 GLU B N 1
ATOM 2524 C CA . GLU B 1 159 ? -11.508 -7.695 12.633 1 94.75 159 GLU B CA 1
ATOM 2525 C C . GLU B 1 159 ? -12.602 -7.184 11.703 1 94.75 159 GLU B C 1
ATOM 2527 O O . GLU B 1 159 ? -13.289 -6.211 12.016 1 94.75 159 GLU B O 1
ATOM 2532 N N . LEU B 1 160 ? -12.758 -7.793 10.57 1 95 160 LEU B N 1
ATOM 2533 C CA . LEU B 1 160 ? -13.781 -7.395 9.602 1 95 160 LEU B CA 1
ATOM 2534 C C . LEU B 1 160 ? -15.18 -7.672 10.141 1 95 160 LEU B C 1
ATOM 2536 O O . LEU B 1 160 ? -16.125 -6.969 9.797 1 95 160 LEU B O 1
ATOM 2540 N N . GLU B 1 161 ? -15.305 -8.672 10.977 1 94.56 161 GLU B N 1
ATOM 2541 C CA . GLU B 1 161 ? -16.594 -9.039 11.555 1 94.56 161 GLU B CA 1
ATOM 2542 C C . GLU B 1 161 ? -17 -8.062 12.656 1 94.56 161 GLU B C 1
ATOM 2544 O O . GLU B 1 161 ? -18.188 -7.918 12.953 1 94.56 161 GLU B O 1
ATOM 2549 N N . GLN B 1 162 ? -16.031 -7.414 13.211 1 88.06 162 GLN B N 1
ATOM 2550 C CA . GLN B 1 162 ? -16.312 -6.449 14.266 1 88.06 162 GLN B CA 1
ATOM 2551 C C . GLN B 1 162 ? -16.719 -5.098 13.688 1 88.06 162 GLN B C 1
ATOM 2553 O O . GLN B 1 162 ? -17.391 -4.309 14.359 1 88.06 162 GLN B O 1
ATOM 2558 N N . VAL B 1 163 ? -16.312 -4.762 12.562 1 73.75 163 VAL B N 1
ATOM 2559 C CA . VAL B 1 163 ? -16.625 -3.475 11.945 1 73.75 163 VAL B CA 1
ATOM 2560 C C . VAL B 1 163 ? -17.984 -3.553 11.234 1 73.75 163 VAL B C 1
ATOM 2562 O O . VAL B 1 163 ? -18.672 -2.545 11.102 1 73.75 163 VAL B O 1
ATOM 2565 N N . ASN B 1 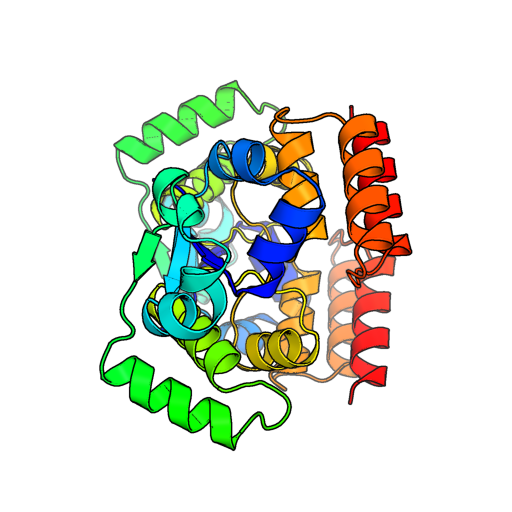164 ? -18.406 -4.641 10.727 1 61.84 164 ASN B N 1
ATOM 2566 C CA . ASN B 1 164 ? -19.719 -4.809 10.102 1 61.84 164 ASN B CA 1
ATOM 2567 C C . ASN B 1 164 ? -20.797 -5.098 11.141 1 61.84 164 ASN B C 1
ATOM 2569 O O . ASN B 1 164 ? -20.578 -5.852 12.094 1 61.84 164 ASN B O 1
#

Foldseek 3Di:
DAAEEEEAPLLCVLCVLLVNLLLLLVFSHQYEYEPVRCVVPPCPPHVCSVVSHYYHDHQDPVLLVVLVVLCVVQVVADSRLSSSLSVCVVVVHEYEDDDPSSVVSSVVVVHHYDYNLVSLLSSCVVPSDHLVSSVSSVVSSVVVPHDDPVVVSVVSNVVVVVVD/DAAEEEEAPLLCVLCVLLVNLLLLLVFSYQYEYEPVRCVVPPCPPHVCSVVSHYYHDHQDPVLLVVLVVLCVVQVVADSRLSSSLSVCVVVVHAYEDPDPSSVVSSVVVVHHYDYNLVSLLSSCVVPSDHLVSSVSSVVSSVVVPHDDPVVVSVVSNVVVVVVD

Radius of gyration: 19.77 Å; Cα contacts (8 Å, |Δi|>4): 526; chains: 2; bounding box: 44×58×46 Å

Secondary structure (DSSP, 8-state):
-PEEEEE-HHHHHHHHHTT-HHHHTTSSEEEEEEHHHIIIIITTT-TTHHHHTPEEEPPPHHHHHHHHHHHHH-TTS-HHHHHHHHHHHHHT--EE---HHHHHHHHHTT--EE-HHHHHHHHHHTTSS-HHHHHHHHHHHHHTT----HHHHHHHHHHHHHH-/-PEEEEE-HHHHHHHHHTT-HHHHTTSSEEEEEEHHHIIIIITTT-TTHHHHTPEEEPPPHHHHHHHHHHHHH-TTS-HHHHHHHHHHHHHT--EE---HHHHHHHHHTT--EE-HHHHHHHHHHTTSS-HHHHHHHHHHHHHTT----HHHHHHHHHHHHHH-

pLDDT: mean 97.1, std 3.82, range [61.41, 98.88]

InterPro domains:
  IPR021799 PIN-like domain, prokaryotic [PF11848] (5-161)
  IPR029060 PIN-like domain superfamily [SSF88723] (4-121)

Solvent-accessible surface area (backbone atoms only — not comparable to full-atom values): 17406 Å² total; per-residue (Å²): 114,61,33,52,34,29,37,41,69,64,44,57,49,46,31,50,55,27,69,37,50,72,56,57,58,65,43,75,50,41,47,29,28,39,43,69,48,36,64,75,73,31,40,88,87,46,56,64,48,52,78,60,55,48,39,71,38,82,67,48,72,69,39,45,54,51,19,54,51,42,38,70,72,39,72,79,33,52,65,59,54,27,44,32,54,30,40,13,41,74,66,41,29,36,31,32,44,74,51,64,54,48,49,54,52,32,50,74,68,53,43,53,74,44,33,59,58,57,51,54,49,48,35,38,72,69,62,67,41,49,65,67,56,50,52,52,20,51,51,38,20,47,75,70,70,50,88,69,66,58,71,58,45,51,48,54,46,52,53,53,57,70,74,99,116,61,32,52,34,29,38,40,68,66,42,58,49,46,30,50,55,27,69,38,49,72,55,57,57,68,42,75,53,40,47,29,28,38,44,68,46,38,63,74,72,32,40,87,86,46,55,61,47,53,79,62,57,48,39,71,40,81,68,48,73,71,37,45,53,51,19,53,51,42,38,71,72,40,72,80,32,50,66,59,54,26,44,32,52,29,42,12,41,72,66,40,28,35,30,32,44,76,51,65,55,49,50,54,52,31,51,75,67,51,43,53,74,43,33,58,58,56,52,54,49,49,35,38,74,69,62,67,42,50,66,67,57,50,52,52,20,50,51,37,19,47,75,69,71,50,89,68,67,57,70,58,45,50,49,54,46,54,54,54,59,68,74,100

Sequence (328 aa):
MQQLLISDANILIDMEEGGLLEAMFQLPYDFATPDILFVEELEEDHPHLLDLGLALKEVSAESMMYAMQLTGTYTQASRNDCFALALAKQEQCPLLTGDMALRKAAEKEAAIVKGTVWLVSQLVVHQQINTEQARAAYKQMQANGRRLPWHIAEQALVELEQVNMQQLLISDANILIDMEEGGLLEAMFQLPYDFATPDILFVEELEEDHPHLLDLGLALKEVSAESMMYAMQLTGTYTQASRNDCFALALAKQEQCPLLTGDMALRKAAEKEAAIVKGTVWLVSQLVVHQQINTEQARAAYKQMQANGRRLPWHIAEQALVELEQVN

Organism: Shewanella frigidimarina (strain NCIMB 400) (NCBI:txid318167)